Protein AF-A0A524JZG0-F1 (afdb_monomer_lite)

Radius of gyration: 18.63 Å; chains: 1; bounding box: 55×30×48 Å

Foldseek 3Di:
DDPPPPPPQDWDKDKDKDWCCVVPVPQLVVCLVAQKHKDWFAPLVVCVVPQFWFLKWFPAKKKWWQFQADAFAKFKKKKKFQQWAWTQDDPPSPDTDIGGDHIDMDIWMFGDDHPDTTIGGDPPDPDGPRTGGHRGGMMMMGGGPVRGPDNSVRTPTMMMMTIIITGGDPNSSVVRVVVVVVVVVD

Sequence (186 aa):
MKSKDAADTRKKEIEKTISLTSVMPIEFLQFLKTGVLNFGTLMSWFDRDFPGHYMRLIRDVSITVQAKFPLNKAIQATLSNNGISRVMMGAPFDLATKINRPPESVVLRAVGKTTAPLILGFENLRYTPFEGCGVDTTWRLEMPKDKNHFDYDTLSDVLFTIHYTALEDCGYRAKVLAAMGQNEEG

Secondary structure (DSSP, 8-state):
----------PEEEEEEEEHHHH-HHHHHHHHHHSEEEEEE-HHHHHHH-TTEEEEEEEEEEEEEES-PPTTPEEEEEEEEEEEEEE--STT--SPEEEE---EEEEEEEE--SSS-EEE--TT-SS-TTTT-BSEEEEEEE--TTT--S-GGG--EEEEEEEEEEEE-HHHHHHHHHHHHTTS--

pLDDT: mean 87.99, std 14.89, range [33.62, 98.25]

Structure (mmCIF, N/CA/C/O backbone):
data_AF-A0A524JZG0-F1
#
_entry.id   AF-A0A524JZG0-F1
#
loop_
_atom_site.group_PDB
_atom_site.id
_atom_site.type_symbol
_atom_site.label_atom_id
_atom_site.label_alt_id
_atom_site.label_comp_id
_atom_site.label_asym_id
_atom_site.label_entity_id
_atom_site.label_seq_id
_atom_site.pdbx_PDB_ins_code
_atom_site.Cartn_x
_atom_site.Cartn_y
_atom_site.Cartn_z
_atom_site.occupancy
_atom_site.B_iso_or_equiv
_atom_site.auth_seq_id
_atom_site.auth_comp_id
_atom_site.auth_asym_id
_atom_site.auth_atom_id
_atom_site.pdbx_PDB_model_num
ATOM 1 N N . MET A 1 1 ? 35.038 4.897 -24.888 1.00 34.97 1 MET A N 1
ATOM 2 C CA . MET A 1 1 ? 35.326 5.658 -23.655 1.00 34.97 1 MET A CA 1
ATOM 3 C C . MET A 1 1 ? 34.140 6.578 -23.382 1.00 34.97 1 MET A C 1
ATOM 5 O O . MET A 1 1 ? 33.953 7.519 -24.130 1.00 34.97 1 MET A O 1
ATOM 9 N N . LYS A 1 2 ? 33.322 6.219 -22.376 1.00 33.62 2 LYS A N 1
ATOM 10 C CA . LYS A 1 2 ? 32.210 6.969 -21.745 1.00 33.62 2 LYS A CA 1
ATOM 11 C C . LYS A 1 2 ? 31.140 7.585 -22.673 1.00 33.62 2 LYS A C 1
ATOM 13 O O . LYS A 1 2 ? 31.239 8.748 -23.044 1.00 33.62 2 LYS A O 1
ATOM 18 N N . SER A 1 3 ? 30.061 6.835 -22.928 1.00 36.28 3 SER A N 1
ATOM 19 C CA . SER A 1 3 ? 28.758 7.390 -23.327 1.00 36.28 3 SER A CA 1
ATOM 20 C C . SER A 1 3 ? 28.174 8.175 -22.149 1.00 36.28 3 SER A C 1
ATOM 22 O O . SER A 1 3 ? 27.592 7.624 -21.213 1.00 36.28 3 SER A O 1
ATOM 24 N N . LYS A 1 4 ? 28.424 9.477 -22.168 1.00 38.91 4 LYS A N 1
ATOM 25 C CA . LYS A 1 4 ? 27.906 10.462 -21.229 1.00 38.91 4 LYS A CA 1
ATOM 26 C C . LYS A 1 4 ? 26.566 10.971 -21.764 1.00 38.91 4 LYS A C 1
ATOM 28 O O . LYS A 1 4 ? 26.503 12.109 -22.180 1.00 38.91 4 LYS A O 1
ATOM 33 N N . ASP A 1 5 ? 25.549 10.112 -21.760 1.00 37.69 5 ASP A N 1
ATOM 34 C CA . ASP A 1 5 ? 24.144 10.464 -22.038 1.00 37.69 5 ASP A CA 1
ATOM 35 C C . ASP A 1 5 ? 23.205 9.566 -21.213 1.00 37.69 5 ASP A C 1
ATOM 37 O O . ASP A 1 5 ? 22.205 9.037 -21.690 1.00 37.69 5 ASP A O 1
ATOM 41 N N . ALA A 1 6 ? 23.518 9.377 -19.927 1.00 42.84 6 ALA A N 1
ATOM 42 C CA . ALA A 1 6 ? 22.462 9.092 -18.962 1.00 42.84 6 ALA A CA 1
ATOM 43 C C . ALA A 1 6 ? 21.717 10.414 -18.763 1.00 42.84 6 ALA A C 1
ATOM 45 O O . ALA A 1 6 ? 22.029 11.175 -17.848 1.00 42.84 6 ALA A O 1
ATOM 46 N N . ALA A 1 7 ? 20.844 10.736 -19.722 1.00 42.19 7 ALA A N 1
ATOM 47 C CA . ALA A 1 7 ? 19.986 11.901 -19.674 1.00 42.19 7 ALA A CA 1
ATOM 48 C C . ALA A 1 7 ? 19.345 11.955 -18.289 1.00 42.19 7 ALA A C 1
ATOM 50 O O . ALA A 1 7 ? 18.778 10.958 -17.828 1.00 42.19 7 ALA A O 1
ATOM 51 N N . ASP A 1 8 ? 19.483 13.111 -17.646 1.00 47.88 8 ASP A N 1
ATOM 52 C CA . ASP A 1 8 ? 18.786 13.519 -16.434 1.00 47.88 8 ASP A CA 1
ATOM 53 C C . ASP A 1 8 ? 17.278 13.505 -16.725 1.00 47.88 8 ASP A C 1
ATOM 55 O O . ASP A 1 8 ? 16.636 14.510 -17.027 1.00 47.88 8 ASP A O 1
ATOM 59 N N . THR A 1 9 ? 16.737 12.294 -16.813 1.00 68.06 9 THR A N 1
ATOM 60 C CA . THR A 1 9 ? 15.362 12.042 -17.198 1.00 68.06 9 THR A CA 1
ATOM 61 C C . THR A 1 9 ? 14.566 12.311 -15.948 1.00 68.06 9 THR A C 1
ATOM 63 O O . THR A 1 9 ? 14.596 11.532 -14.992 1.00 68.06 9 THR A O 1
ATOM 66 N N . ARG A 1 10 ? 13.907 13.469 -15.937 1.00 84.25 10 ARG A N 1
ATOM 67 C CA . ARG A 1 10 ? 13.110 13.920 -14.806 1.00 84.25 10 ARG A CA 1
ATOM 68 C C . ARG A 1 10 ? 12.110 12.830 -14.436 1.00 84.25 10 ARG A C 1
ATOM 70 O O . ARG A 1 10 ? 11.224 12.499 -15.225 1.00 84.25 10 ARG A O 1
ATOM 77 N N . LYS A 1 11 ? 12.259 12.283 -13.231 1.00 93.00 11 LYS A N 1
ATOM 78 C CA . LYS A 1 11 ? 11.282 11.348 -12.677 1.00 93.00 11 LYS A CA 1
ATOM 79 C C . LYS A 1 11 ? 9.931 12.047 -12.596 1.00 93.00 11 LYS A C 1
ATOM 81 O O . LYS A 1 11 ? 9.842 13.191 -12.153 1.00 93.00 11 LYS A O 1
ATOM 86 N N . LYS A 1 12 ? 8.893 11.350 -13.037 1.00 95.50 12 LYS A N 1
ATOM 87 C CA . LYS A 1 12 ? 7.509 11.765 -12.838 1.00 95.50 12 LYS A CA 1
ATOM 88 C C . LYS A 1 12 ? 7.136 11.462 -11.395 1.00 95.50 12 LYS A C 1
ATOM 90 O O . LYS A 1 12 ? 7.517 10.408 -10.895 1.00 95.50 12 LYS A O 1
ATOM 95 N N . GLU A 1 13 ? 6.407 12.364 -10.758 1.00 96.06 13 GLU A N 1
ATOM 96 C CA . GLU A 1 13 ? 5.797 12.157 -9.444 1.00 96.06 13 GLU A CA 1
ATOM 97 C C . GLU A 1 13 ? 4.307 11.905 -9.663 1.00 96.06 13 GLU A C 1
ATOM 99 O O . GLU A 1 13 ? 3.645 12.677 -10.359 1.00 96.06 13 GLU A O 1
ATOM 104 N N . ILE A 1 14 ? 3.803 10.787 -9.146 1.00 97.19 14 ILE A N 1
ATOM 105 C CA . ILE A 1 14 ? 2.435 10.322 -9.372 1.00 97.19 14 ILE A CA 1
ATOM 106 C C . ILE A 1 14 ? 1.812 9.929 -8.035 1.00 97.19 14 ILE A C 1
ATOM 108 O O . ILE A 1 14 ? 2.471 9.349 -7.172 1.00 97.19 14 ILE A O 1
ATOM 112 N N . GLU A 1 15 ? 0.521 10.205 -7.902 1.00 97.12 15 GLU A N 1
ATOM 113 C CA . GLU A 1 15 ? -0.331 9.730 -6.820 1.00 97.12 15 GLU A CA 1
ATOM 114 C C . GLU A 1 15 ? -1.315 8.691 -7.373 1.00 97.12 15 GLU A C 1
ATOM 116 O O . GLU A 1 15 ? -1.907 8.891 -8.437 1.00 97.12 15 GLU A O 1
ATOM 121 N N . LYS A 1 16 ? -1.492 7.574 -6.663 1.00 97.62 16 LYS A N 1
ATOM 122 C CA . LYS A 1 16 ? -2.558 6.602 -6.937 1.00 97.62 16 LYS A CA 1
ATOM 123 C C . LYS A 1 16 ? -3.283 6.250 -5.648 1.00 97.62 16 LYS A C 1
ATOM 125 O O . LYS A 1 16 ? -2.655 5.774 -4.706 1.00 97.62 16 LYS A O 1
ATOM 130 N N . THR A 1 17 ? -4.603 6.394 -5.650 1.00 97.81 17 THR A N 1
ATOM 131 C CA . THR A 1 17 ? -5.482 5.952 -4.561 1.00 97.81 17 THR A CA 1
ATOM 132 C C . THR A 1 17 ? -6.209 4.670 -4.943 1.00 97.81 17 THR A C 1
ATOM 134 O O . THR A 1 17 ? -6.739 4.541 -6.046 1.00 97.81 17 THR A O 1
ATOM 137 N N . ILE A 1 18 ? -6.231 3.711 -4.022 1.00 97.81 18 ILE A N 1
ATOM 138 C CA . ILE A 1 18 ? -6.815 2.383 -4.196 1.00 97.81 18 ILE A CA 1
ATOM 139 C C . ILE A 1 18 ? -7.883 2.183 -3.119 1.00 97.81 18 ILE A C 1
ATOM 141 O O . ILE A 1 18 ? -7.575 2.230 -1.931 1.00 97.81 18 ILE A O 1
ATOM 145 N N . SER A 1 19 ? -9.128 1.935 -3.531 1.00 97.69 19 SER A N 1
ATOM 146 C CA . SER A 1 19 ? -10.209 1.503 -2.632 1.00 97.69 19 SER A CA 1
ATOM 147 C C . SER A 1 19 ? -10.035 0.027 -2.297 1.00 97.69 19 SER A C 1
ATOM 149 O O . SER A 1 19 ? -10.209 -0.830 -3.168 1.00 97.69 19 SER A O 1
ATOM 151 N N . LEU A 1 20 ? -9.679 -0.285 -1.049 1.00 97.44 20 LEU A N 1
ATOM 152 C CA . LEU A 1 20 ? -9.428 -1.665 -0.637 1.00 97.44 20 LEU A CA 1
ATOM 153 C C . LEU A 1 20 ? -10.717 -2.486 -0.577 1.00 97.44 20 LEU A C 1
ATOM 155 O O . LEU A 1 20 ? -10.665 -3.677 -0.868 1.00 97.44 20 LEU A O 1
ATOM 159 N N . THR A 1 21 ? -11.877 -1.872 -0.322 1.00 96.81 21 THR A N 1
ATOM 160 C CA . THR A 1 21 ? -13.162 -2.578 -0.452 1.00 96.81 21 THR A CA 1
ATOM 161 C C . THR A 1 21 ? -13.416 -3.023 -1.894 1.00 96.81 21 THR A C 1
ATOM 163 O O . THR A 1 21 ? -13.970 -4.097 -2.119 1.00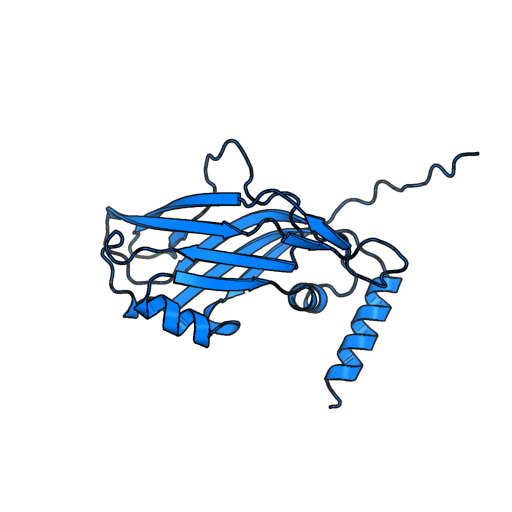 96.81 21 THR A O 1
ATOM 166 N N . SER A 1 22 ? -12.985 -2.226 -2.879 1.00 96.44 22 SER A N 1
ATOM 167 C CA . SER A 1 22 ? -13.208 -2.523 -4.300 1.00 96.44 22 SER A CA 1
ATOM 168 C C . SER A 1 22 ? -12.286 -3.622 -4.826 1.00 96.44 22 SER A C 1
ATOM 170 O O . SER A 1 22 ? -12.727 -4.480 -5.586 1.00 96.44 22 SER A O 1
ATOM 172 N N . VAL A 1 23 ? -11.002 -3.595 -4.450 1.00 96.62 23 VAL A N 1
ATOM 173 C CA . VAL A 1 23 ? -10.003 -4.541 -4.985 1.00 96.62 23 VAL A CA 1
ATOM 174 C C . VAL A 1 23 ? -9.768 -5.769 -4.103 1.00 96.62 23 VAL A C 1
ATOM 176 O O . VAL A 1 23 ? -9.257 -6.765 -4.604 1.00 96.62 23 VAL A O 1
ATOM 179 N N . MET A 1 24 ? -10.117 -5.704 -2.814 1.00 96.38 24 MET A N 1
ATOM 180 C CA . MET A 1 24 ? -9.868 -6.751 -1.809 1.00 96.38 24 MET A CA 1
ATOM 181 C C . MET A 1 24 ? -11.112 -6.992 -0.922 1.00 96.38 24 MET A C 1
ATOM 183 O O . MET A 1 24 ? -11.039 -6.878 0.306 1.00 96.38 24 MET A O 1
ATOM 187 N N . PRO A 1 25 ? -12.293 -7.293 -1.504 1.00 96.75 25 PRO A N 1
ATOM 188 C CA . PRO A 1 25 ? -13.547 -7.353 -0.749 1.00 96.75 25 PRO A CA 1
ATOM 189 C C . PRO A 1 25 ? -13.566 -8.463 0.312 1.00 96.75 25 PRO A C 1
ATOM 191 O O . PRO A 1 25 ? -14.158 -8.294 1.378 1.00 96.75 25 PRO A O 1
ATOM 194 N N . ILE A 1 26 ? -12.917 -9.602 0.054 1.00 96.50 26 ILE A N 1
ATOM 195 C CA . ILE A 1 26 ? -12.911 -10.746 0.978 1.00 96.50 26 ILE A CA 1
ATOM 196 C C . ILE A 1 26 ? -12.049 -10.428 2.204 1.00 96.50 26 ILE A C 1
ATOM 198 O O . ILE A 1 26 ? -12.476 -10.629 3.344 1.00 96.50 26 ILE A O 1
ATOM 202 N N . GLU A 1 27 ? -10.853 -9.897 1.977 1.00 97.25 27 GLU A N 1
ATOM 203 C CA . GLU A 1 27 ? -9.915 -9.468 3.009 1.00 97.25 27 GLU A CA 1
ATOM 204 C C . GLU A 1 27 ? -10.516 -8.326 3.834 1.00 97.25 27 GLU A C 1
ATOM 206 O O . GLU A 1 27 ? -10.390 -8.309 5.059 1.00 97.25 27 GLU A O 1
ATOM 211 N N . PHE A 1 28 ? -11.249 -7.416 3.189 1.00 97.00 28 PHE A N 1
ATOM 212 C CA . PHE A 1 28 ? -11.967 -6.343 3.866 1.00 97.00 28 PHE A CA 1
ATOM 213 C C . PHE A 1 28 ? -13.065 -6.870 4.803 1.00 97.00 28 PHE A C 1
ATOM 215 O O . PHE A 1 28 ? -13.157 -6.442 5.953 1.00 97.00 28 PHE A O 1
ATOM 222 N N . LEU A 1 29 ? -13.854 -7.864 4.385 1.00 95.94 29 LEU A N 1
ATOM 223 C CA . LEU A 1 29 ? -14.846 -8.496 5.267 1.00 95.94 29 LEU A CA 1
ATOM 224 C C . LEU A 1 29 ? -14.204 -9.175 6.485 1.00 95.94 29 LEU A C 1
ATOM 226 O O . LEU A 1 29 ? -14.779 -9.179 7.578 1.00 95.94 29 LEU A O 1
ATOM 230 N N . GLN A 1 30 ? -13.016 -9.759 6.319 1.00 95.88 30 GLN A N 1
ATOM 231 C CA . GLN A 1 30 ? -12.250 -10.296 7.444 1.00 95.88 30 GLN A CA 1
ATOM 232 C C . GLN A 1 30 ? -11.765 -9.172 8.358 1.00 95.88 30 GLN A C 1
ATOM 234 O O . GLN A 1 30 ? -11.894 -9.287 9.577 1.00 95.88 30 GLN A O 1
ATOM 239 N N . PHE A 1 31 ? -11.293 -8.068 7.783 1.00 97.12 31 PHE A N 1
ATOM 240 C CA . PHE A 1 31 ? -10.849 -6.889 8.513 1.00 97.12 31 PHE A CA 1
ATOM 241 C C . PHE A 1 31 ? -11.938 -6.297 9.418 1.00 97.12 31 PHE A C 1
ATOM 243 O O . PHE A 1 31 ? -11.643 -5.978 10.569 1.00 97.12 31 PHE A O 1
ATOM 250 N N . LEU A 1 32 ? -13.205 -6.253 8.988 1.00 95.56 32 LEU A N 1
ATOM 251 C CA . LEU A 1 32 ? -14.318 -5.819 9.854 1.00 95.56 32 LEU A CA 1
ATOM 252 C C . LEU A 1 32 ? -14.441 -6.679 11.129 1.00 95.56 32 LEU A C 1
ATOM 254 O O . LEU A 1 32 ? -14.751 -6.193 12.224 1.00 95.56 32 LEU A O 1
ATOM 258 N N . LYS A 1 33 ? -14.145 -7.979 11.018 1.00 94.50 33 LYS A N 1
ATOM 259 C CA . LYS A 1 33 ? -14.225 -8.934 12.132 1.00 94.50 33 LYS A CA 1
ATOM 260 C C . LYS A 1 33 ? -12.991 -8.878 13.025 1.00 94.50 33 LYS A C 1
ATOM 262 O O . LYS A 1 33 ? -13.143 -8.856 14.246 1.00 94.50 33 LYS A O 1
ATOM 267 N N . THR A 1 34 ? -11.801 -8.848 12.429 1.00 95.88 34 THR A N 1
ATOM 268 C CA . THR A 1 34 ? -10.517 -9.065 13.115 1.00 95.88 34 THR A CA 1
ATOM 269 C C . THR A 1 34 ? -9.769 -7.777 13.449 1.00 95.88 34 THR A C 1
ATOM 271 O O . THR A 1 34 ? -8.947 -7.774 14.361 1.00 95.88 34 THR A O 1
ATOM 274 N N . GLY A 1 35 ? -10.024 -6.690 12.718 1.00 96.25 35 GLY A N 1
ATOM 275 C CA . GLY A 1 35 ? -9.193 -5.490 12.736 1.00 96.25 35 GLY A CA 1
ATOM 276 C C . GLY A 1 35 ? -7.848 -5.659 12.020 1.00 96.25 35 GLY A C 1
ATOM 277 O O . GLY A 1 35 ? -6.988 -4.797 12.164 1.00 96.25 35 GLY A O 1
ATOM 278 N N . VAL A 1 36 ? -7.632 -6.738 11.257 1.00 97.38 36 VAL A N 1
ATOM 279 C CA . VAL A 1 36 ? -6.401 -6.967 10.477 1.00 97.38 36 VAL A CA 1
ATOM 280 C C . VAL A 1 36 ? -6.727 -7.147 8.997 1.00 97.38 36 VAL A C 1
ATOM 282 O O . VAL A 1 36 ? -7.517 -8.019 8.641 1.00 97.38 36 VAL A O 1
ATOM 285 N N . LEU A 1 37 ? -6.098 -6.335 8.147 1.00 97.81 37 LEU A N 1
ATOM 286 C CA . LEU A 1 37 ? -6.220 -6.369 6.694 1.00 97.81 37 LEU A CA 1
ATOM 287 C C . LEU A 1 37 ? -4.851 -6.651 6.074 1.00 97.81 37 LEU A C 1
ATOM 289 O O . LEU A 1 37 ? -3.942 -5.823 6.148 1.00 97.81 37 LEU A O 1
ATOM 293 N N . ASN A 1 38 ? -4.709 -7.812 5.442 1.00 98.00 38 ASN A N 1
ATOM 294 C CA . ASN A 1 38 ? -3.542 -8.136 4.625 1.00 98.00 38 ASN A CA 1
ATOM 295 C C . ASN A 1 38 ? -3.910 -7.915 3.161 1.00 98.00 38 ASN A C 1
ATOM 297 O O . ASN A 1 38 ? -4.953 -8.391 2.726 1.00 98.00 38 ASN A O 1
ATOM 301 N N . PHE A 1 39 ? -3.073 -7.209 2.408 1.00 97.75 39 PHE A N 1
ATOM 302 C CA . PHE A 1 39 ? -3.340 -6.933 0.998 1.00 97.75 39 PHE A CA 1
ATOM 303 C C . PHE A 1 39 ? -2.045 -6.773 0.204 1.00 97.75 39 PHE A C 1
ATOM 305 O O . PHE A 1 39 ? -0.978 -6.514 0.759 1.00 97.75 39 PHE A O 1
ATOM 312 N N . GLY A 1 40 ? -2.127 -6.948 -1.111 1.00 97.12 40 GLY A N 1
ATOM 313 C CA . GLY A 1 40 ? -1.018 -6.716 -2.031 1.00 97.12 40 GLY A CA 1
ATOM 314 C C . GLY A 1 40 ? -1.334 -5.583 -2.991 1.00 97.12 40 GLY A C 1
ATOM 315 O O . GLY A 1 40 ? -2.480 -5.414 -3.395 1.00 97.12 40 GLY A O 1
ATOM 316 N N . THR A 1 41 ? -0.316 -4.827 -3.378 1.00 97.88 41 THR A N 1
ATOM 317 C CA . THR A 1 41 ? -0.375 -3.940 -4.539 1.00 97.88 41 THR A CA 1
ATOM 318 C C . THR A 1 41 ? 0.318 -4.624 -5.708 1.00 97.88 41 THR A C 1
ATOM 320 O O . THR A 1 41 ? 1.382 -5.215 -5.537 1.00 97.88 41 THR A O 1
ATOM 323 N N . LEU A 1 42 ? -0.301 -4.584 -6.890 1.00 96.75 42 LEU A N 1
ATOM 324 C CA . LEU A 1 42 ? 0.178 -5.296 -8.077 1.00 96.75 42 LEU A CA 1
ATOM 325 C C . LEU A 1 42 ? 0.711 -4.321 -9.118 1.00 96.75 42 LEU A C 1
ATOM 327 O O . LEU A 1 42 ? 0.103 -3.278 -9.356 1.00 96.75 42 LEU A O 1
ATOM 331 N N . MET A 1 43 ? 1.797 -4.690 -9.801 1.00 94.94 43 MET A N 1
ATOM 332 C CA . MET A 1 43 ? 2.371 -3.880 -10.884 1.00 94.94 43 MET A CA 1
ATOM 333 C C . MET A 1 43 ? 1.343 -3.513 -11.967 1.00 94.94 43 MET A C 1
ATOM 335 O O . MET A 1 43 ? 1.277 -2.358 -12.393 1.00 94.94 43 MET A O 1
ATOM 339 N N . SER A 1 44 ? 0.474 -4.465 -12.317 1.00 95.00 44 SER A N 1
ATOM 340 C CA . SER A 1 44 ? -0.561 -4.311 -13.344 1.00 95.00 44 SER A CA 1
ATOM 341 C C . SER A 1 44 ? -1.567 -3.195 -13.046 1.00 95.00 44 SER A C 1
ATOM 343 O O . SER A 1 44 ? -2.122 -2.602 -13.970 1.00 95.00 44 SER A O 1
ATOM 345 N N . TRP A 1 45 ? -1.790 -2.860 -11.771 1.00 96.19 45 TRP A N 1
ATOM 346 C CA . TRP A 1 45 ? -2.679 -1.761 -11.384 1.00 96.19 45 TRP A CA 1
ATOM 347 C C . TRP A 1 45 ? -2.117 -0.392 -11.758 1.00 96.19 45 TRP A C 1
ATOM 349 O O . TRP A 1 45 ? -2.887 0.530 -12.004 1.00 96.19 45 TRP A O 1
ATOM 359 N N . PHE A 1 46 ? -0.791 -0.257 -11.787 1.00 97.19 46 PHE A N 1
ATOM 360 C CA . PHE A 1 46 ? -0.097 0.970 -12.181 1.00 97.19 46 PHE A CA 1
ATOM 361 C C . PHE A 1 46 ? 0.164 0.997 -13.686 1.00 97.19 46 PHE A C 1
ATOM 363 O O . PHE A 1 46 ? 0.115 2.058 -14.302 1.00 97.19 46 PHE A O 1
ATOM 370 N N . ASP A 1 47 ? 0.403 -0.171 -14.288 1.00 95.81 47 ASP A N 1
ATOM 371 C CA . ASP A 1 47 ? 0.487 -0.314 -15.742 1.00 95.81 47 ASP A CA 1
ATOM 372 C C . ASP A 1 47 ? -0.817 0.113 -16.420 1.00 95.81 47 ASP A C 1
ATOM 374 O O . ASP A 1 47 ? -0.771 0.766 -17.457 1.00 95.81 47 ASP A O 1
ATOM 378 N N . ARG A 1 48 ? -1.976 -0.207 -15.827 1.00 94.69 48 ARG A N 1
ATOM 379 C CA . ARG A 1 48 ? -3.287 0.187 -16.365 1.00 94.69 48 ARG A CA 1
ATOM 380 C C . ARG A 1 48 ? -3.465 1.704 -16.443 1.00 94.69 48 ARG A C 1
ATOM 382 O O . ARG A 1 48 ? -4.050 2.190 -17.405 1.00 94.69 48 ARG A O 1
ATOM 389 N N . ASP A 1 49 ? -2.950 2.440 -15.461 1.00 95.38 49 ASP A N 1
ATOM 390 C CA . ASP A 1 49 ? -3.010 3.904 -15.466 1.00 95.38 49 ASP A CA 1
ATOM 391 C C . ASP A 1 49 ? -1.978 4.485 -16.446 1.00 95.38 49 ASP A C 1
ATOM 393 O O . ASP A 1 49 ? -2.270 5.397 -17.220 1.00 95.38 49 ASP A O 1
ATOM 397 N N . PHE A 1 50 ? -0.754 3.942 -16.415 1.00 95.94 50 PHE A N 1
ATOM 398 C CA . PHE A 1 50 ? 0.385 4.442 -17.178 1.00 95.94 50 PHE A CA 1
ATOM 399 C C . PHE A 1 50 ? 1.251 3.292 -17.724 1.00 95.94 50 PHE A C 1
ATOM 401 O O . PHE A 1 50 ? 2.266 2.930 -17.113 1.00 95.94 50 PHE A O 1
ATOM 408 N N . PRO A 1 51 ? 0.923 2.753 -18.913 1.00 94.38 51 PRO A N 1
ATOM 409 C CA . PRO A 1 51 ? 1.543 1.530 -19.433 1.00 94.38 51 PRO A CA 1
ATOM 410 C C . PRO A 1 51 ? 3.023 1.673 -19.810 1.00 94.38 51 PRO A C 1
ATOM 412 O O . PRO A 1 51 ? 3.710 0.678 -19.976 1.00 94.38 51 PRO A O 1
ATOM 415 N N . GLY A 1 52 ? 3.545 2.897 -19.937 1.00 93.94 52 GLY A N 1
ATOM 416 C CA . GLY A 1 52 ? 4.966 3.153 -20.215 1.00 93.94 52 GLY A CA 1
ATOM 417 C C . GLY A 1 52 ? 5.821 3.442 -18.987 1.00 93.94 52 GLY A C 1
ATOM 418 O O . GLY A 1 52 ? 7.013 3.707 -19.132 1.00 93.94 52 GLY A O 1
ATOM 419 N N . HIS A 1 53 ? 5.234 3.465 -17.788 1.00 96.25 53 HIS A N 1
ATOM 420 C CA . HIS A 1 53 ? 5.968 3.849 -16.585 1.00 96.25 53 HIS A CA 1
ATOM 421 C C . HIS A 1 53 ? 6.731 2.670 -15.995 1.00 96.25 53 HIS A C 1
ATOM 423 O O . HIS A 1 53 ? 6.161 1.622 -15.721 1.00 96.25 53 HIS A O 1
ATOM 429 N N . TYR A 1 54 ? 8.012 2.861 -15.724 1.00 96.25 54 TYR A N 1
ATOM 430 C CA . TYR A 1 54 ? 8.874 1.863 -15.100 1.00 96.25 54 TYR A CA 1
ATOM 431 C C . TYR A 1 54 ? 9.674 2.499 -13.959 1.00 96.25 54 TYR A C 1
ATOM 433 O O . TYR A 1 54 ? 9.546 3.691 -13.679 1.00 96.25 54 TYR A O 1
ATOM 441 N N . MET A 1 55 ? 10.476 1.697 -13.255 1.00 96.50 55 MET A N 1
ATOM 442 C CA . MET A 1 55 ? 11.226 2.125 -12.070 1.00 96.50 55 MET A CA 1
ATOM 443 C C . MET A 1 55 ? 10.319 2.817 -11.034 1.00 96.50 55 MET A C 1
ATOM 445 O O . MET A 1 55 ? 10.659 3.864 -10.486 1.00 96.50 55 MET A O 1
ATOM 449 N N . ARG A 1 56 ? 9.132 2.236 -10.802 1.00 97.69 56 ARG A N 1
ATOM 450 C CA . ARG A 1 56 ? 8.129 2.782 -9.882 1.00 97.69 56 ARG A CA 1
ATOM 451 C C . ARG A 1 56 ? 8.569 2.579 -8.434 1.00 97.69 56 ARG A C 1
ATOM 453 O O . ARG A 1 56 ? 8.527 1.451 -7.939 1.00 97.69 56 ARG A O 1
ATOM 460 N N . LEU A 1 57 ? 8.988 3.658 -7.778 1.00 97.19 57 LEU A N 1
ATOM 461 C CA . LEU A 1 57 ? 9.492 3.652 -6.402 1.00 97.19 57 LEU A CA 1
ATOM 462 C C . LEU A 1 57 ? 8.640 4.544 -5.506 1.00 97.19 57 LEU A C 1
ATOM 464 O O . LEU A 1 57 ? 8.440 5.720 -5.818 1.00 97.19 57 LEU A O 1
ATOM 468 N N . ILE A 1 58 ? 8.186 3.990 -4.386 1.00 96.81 58 ILE A N 1
ATOM 469 C CA . ILE A 1 58 ? 7.391 4.681 -3.371 1.00 96.81 58 ILE A CA 1
ATOM 470 C C . ILE A 1 58 ? 8.195 5.847 -2.789 1.00 96.81 58 ILE A C 1
ATOM 472 O O . ILE A 1 58 ? 9.386 5.720 -2.496 1.00 96.81 58 ILE A O 1
ATOM 476 N N . ARG A 1 59 ? 7.526 6.988 -2.636 1.00 94.50 59 ARG A N 1
ATOM 477 C CA . ARG A 1 59 ? 8.003 8.173 -1.919 1.00 94.50 59 ARG A CA 1
ATOM 478 C C . ARG A 1 59 ? 7.399 8.228 -0.527 1.00 94.50 59 ARG A C 1
ATOM 480 O O . ARG A 1 59 ? 8.133 8.378 0.442 1.00 94.50 59 ARG A O 1
ATOM 487 N N . ASP A 1 60 ? 6.092 8.034 -0.458 1.00 92.56 60 ASP A N 1
ATOM 488 C CA . ASP A 1 60 ? 5.326 7.911 0.771 1.00 92.56 60 ASP A CA 1
ATOM 489 C C . ASP A 1 60 ? 3.976 7.236 0.474 1.00 92.56 60 ASP A C 1
ATOM 491 O O . ASP A 1 60 ? 3.619 6.968 -0.680 1.00 92.56 60 ASP A O 1
ATOM 495 N N . VAL A 1 61 ? 3.251 6.906 1.538 1.00 93.62 61 VAL A N 1
ATOM 496 C CA . VAL A 1 61 ? 1.907 6.337 1.467 1.00 93.62 61 VAL A CA 1
ATOM 497 C C . VAL A 1 61 ? 1.014 6.979 2.523 1.00 93.62 61 VAL A C 1
ATOM 499 O O . VAL A 1 61 ? 1.484 7.503 3.530 1.00 93.62 61 VAL A O 1
ATOM 502 N N . SER A 1 62 ? -0.294 6.905 2.337 1.00 92.62 62 SER A N 1
ATOM 503 C CA . SER A 1 62 ? -1.259 7.286 3.362 1.00 92.62 62 SER A CA 1
ATOM 504 C C . SER A 1 62 ? -2.470 6.367 3.336 1.00 92.62 62 SER A C 1
ATOM 506 O O . SER A 1 62 ? -2.794 5.741 2.324 1.00 92.62 62 SER A O 1
ATOM 508 N N . ILE A 1 63 ? -3.130 6.256 4.484 1.00 93.94 63 ILE A N 1
ATOM 509 C CA . ILE A 1 63 ? -4.371 5.507 4.637 1.00 93.94 63 ILE A CA 1
ATOM 510 C C . ILE A 1 63 ? -5.474 6.504 4.960 1.00 93.94 63 ILE A C 1
ATOM 512 O O . ILE A 1 63 ? -5.323 7.332 5.850 1.00 93.94 63 ILE A O 1
ATOM 516 N N . THR A 1 64 ? -6.606 6.411 4.279 1.00 93.56 64 THR A N 1
ATOM 517 C CA . THR A 1 64 ? -7.813 7.150 4.646 1.00 93.56 64 THR A CA 1
ATOM 518 C C . THR A 1 64 ? -8.912 6.165 4.994 1.00 93.56 64 THR A C 1
ATOM 520 O O . THR A 1 64 ? -9.289 5.337 4.170 1.00 93.56 64 THR A O 1
ATOM 523 N N . VAL A 1 65 ? -9.438 6.252 6.213 1.00 92.62 65 VAL A N 1
ATOM 524 C CA . VAL A 1 65 ? -10.518 5.378 6.681 1.00 92.62 65 VAL A CA 1
ATOM 525 C C . VAL A 1 65 ? -11.838 6.133 6.633 1.00 92.62 65 VAL A C 1
ATOM 527 O O . VAL A 1 65 ? -11.962 7.238 7.172 1.00 92.62 65 VAL A O 1
ATOM 530 N N . GLN A 1 66 ? -12.833 5.524 5.995 1.00 93.00 66 GLN A N 1
ATOM 531 C CA . GLN A 1 66 ? -14.192 6.041 5.914 1.00 93.00 66 GLN A CA 1
ATOM 532 C C . GLN A 1 66 ? -15.088 5.231 6.849 1.00 93.00 66 GLN A C 1
ATOM 534 O O . GLN A 1 66 ? -15.393 4.072 6.582 1.00 93.00 66 GLN A O 1
ATOM 539 N N . ALA A 1 67 ? -15.471 5.837 7.971 1.00 90.56 67 ALA A N 1
ATOM 540 C CA . ALA A 1 67 ? -16.358 5.237 8.962 1.00 90.56 67 ALA A CA 1
ATOM 541 C C . ALA A 1 67 ? -17.048 6.318 9.802 1.00 90.56 67 ALA A C 1
ATOM 543 O O . ALA A 1 67 ? -16.691 7.500 9.739 1.00 90.56 67 ALA A O 1
ATOM 544 N N . LYS A 1 68 ? -18.006 5.917 10.645 1.00 89.19 68 LYS A N 1
ATOM 545 C CA . LYS A 1 68 ? -18.575 6.806 11.665 1.00 89.19 68 LYS A CA 1
ATOM 546 C C . LYS A 1 68 ? -17.680 6.794 12.903 1.00 89.19 68 LYS A C 1
ATOM 548 O O . LYS A 1 68 ? -17.757 5.891 13.733 1.00 89.19 68 LYS A O 1
ATOM 553 N N . PHE A 1 69 ? -16.840 7.817 13.039 1.00 86.88 69 PHE A N 1
ATOM 554 C CA . PHE A 1 69 ? -15.949 7.951 14.189 1.00 86.88 69 PHE A CA 1
ATOM 555 C C . PHE A 1 69 ? -16.566 8.773 15.326 1.00 86.88 69 PHE A C 1
ATOM 557 O O . PHE A 1 69 ? -17.216 9.791 15.074 1.00 86.88 69 PHE A O 1
ATOM 564 N N . PRO A 1 70 ? -16.317 8.397 16.592 1.00 82.44 70 PRO A N 1
ATOM 565 C CA . PRO A 1 70 ? -16.659 9.245 17.718 1.00 82.44 70 PRO A CA 1
ATOM 566 C C . PRO A 1 70 ? -15.769 10.489 17.767 1.00 82.44 70 PRO A C 1
ATOM 568 O O . PRO A 1 70 ? -14.556 10.433 17.547 1.00 82.44 70 PRO A O 1
ATOM 571 N N . LEU A 1 71 ? -16.385 11.614 18.124 1.00 82.50 71 LEU A N 1
ATOM 572 C CA . LEU A 1 71 ? -15.705 12.885 18.363 1.00 82.50 71 LEU A CA 1
ATOM 573 C C . LEU A 1 71 ? -14.606 12.745 19.419 1.00 82.50 71 LEU A C 1
ATOM 575 O O . LEU A 1 71 ? -14.813 12.130 20.466 1.00 82.50 71 LEU A O 1
ATOM 579 N N . ASN A 1 72 ? -13.458 13.380 19.169 1.00 79.38 72 ASN A N 1
ATOM 580 C CA . ASN A 1 72 ? -12.344 13.497 20.119 1.00 79.38 72 ASN A CA 1
ATOM 581 C C . ASN A 1 72 ? -11.773 12.154 20.613 1.00 79.38 72 ASN A C 1
ATOM 583 O O . ASN A 1 72 ? -11.070 12.106 21.625 1.00 79.38 72 ASN A O 1
ATOM 587 N N . LYS A 1 73 ? -12.049 11.051 19.912 1.00 83.50 73 LYS A N 1
ATOM 588 C CA . LYS A 1 73 ? -11.419 9.755 20.162 1.00 83.50 73 LYS A CA 1
ATOM 589 C C . LYS A 1 73 ? -10.338 9.514 19.120 1.00 83.50 73 LYS A C 1
ATOM 591 O O . LYS A 1 73 ? -10.540 9.737 17.927 1.00 83.50 73 LYS A O 1
ATOM 596 N N . ALA A 1 74 ? -9.172 9.090 19.593 1.00 83.75 74 ALA A N 1
ATOM 597 C CA . ALA A 1 74 ? -8.079 8.720 18.715 1.00 83.75 74 ALA A CA 1
ATOM 598 C C . ALA A 1 74 ? -8.326 7.328 18.134 1.00 83.75 74 ALA A C 1
ATOM 600 O O . ALA A 1 74 ? -8.678 6.404 18.866 1.00 83.75 74 ALA A O 1
ATOM 601 N N . ILE A 1 75 ? -8.086 7.201 16.837 1.00 89.19 75 ILE A N 1
ATOM 602 C CA . ILE A 1 75 ? -8.001 5.935 16.127 1.00 89.19 75 ILE A CA 1
ATOM 603 C C . ILE A 1 75 ? -6.529 5.608 15.946 1.00 89.19 75 ILE A C 1
ATOM 605 O O . ILE A 1 75 ? -5.722 6.475 15.600 1.00 89.19 75 ILE A O 1
ATOM 609 N N . GLN A 1 76 ? -6.193 4.362 16.239 1.00 91.19 76 GLN A N 1
ATOM 610 C CA . GLN A 1 76 ? -4.848 3.821 16.211 1.00 91.19 76 GLN A CA 1
ATOM 611 C C . GLN A 1 76 ? -4.781 2.744 15.141 1.00 91.19 76 GLN A C 1
ATOM 613 O O . GLN A 1 76 ? -5.634 1.852 15.088 1.00 91.19 76 GLN A O 1
ATOM 618 N N . ALA A 1 77 ? -3.756 2.829 14.308 1.00 94.00 77 ALA A N 1
ATOM 619 C CA . ALA A 1 77 ? -3.469 1.812 13.322 1.00 94.00 77 ALA A CA 1
ATOM 620 C C . ALA A 1 77 ? -1.965 1.560 13.227 1.00 94.00 77 ALA A C 1
ATOM 622 O O . ALA A 1 77 ? -1.160 2.421 13.575 1.00 94.00 77 ALA A O 1
ATOM 623 N N . THR A 1 78 ? -1.594 0.401 12.708 1.00 95.62 78 THR A N 1
ATOM 624 C CA . THR A 1 78 ? -0.220 0.076 12.334 1.00 95.62 78 THR A CA 1
ATOM 625 C C . THR A 1 78 ? -0.223 -0.339 10.874 1.00 95.62 78 THR A C 1
ATOM 627 O O . THR A 1 78 ? -0.989 -1.223 10.493 1.00 95.62 78 THR A O 1
ATOM 630 N N . LEU A 1 79 ? 0.621 0.285 10.057 1.00 97.12 79 LEU A N 1
ATOM 631 C CA . LEU A 1 79 ? 0.863 -0.144 8.682 1.00 97.12 79 LEU A CA 1
ATOM 632 C C . LEU A 1 79 ? 2.249 -0.772 8.604 1.00 97.12 79 LEU A C 1
ATOM 634 O O . LEU A 1 79 ? 3.214 -0.223 9.131 1.00 97.12 79 LEU A O 1
ATOM 638 N N . SER A 1 80 ? 2.357 -1.917 7.943 1.00 97.06 80 SER A N 1
ATOM 639 C CA . SER A 1 80 ? 3.627 -2.620 7.786 1.00 97.06 80 SER A CA 1
ATOM 640 C C . SER A 1 80 ? 3.764 -3.269 6.416 1.00 97.06 80 SER A C 1
ATOM 642 O O . SER A 1 80 ? 2.773 -3.589 5.756 1.00 97.06 80 SER A O 1
ATOM 644 N N . ASN A 1 81 ? 5.012 -3.475 6.007 1.00 96.00 81 ASN A N 1
ATOM 645 C CA . ASN A 1 81 ? 5.403 -4.239 4.829 1.00 96.00 81 ASN A CA 1
ATOM 646 C C . ASN A 1 81 ? 6.549 -5.196 5.221 1.00 96.00 81 ASN A C 1
ATOM 648 O O . ASN A 1 81 ? 7.298 -4.957 6.167 1.00 96.00 81 ASN A O 1
ATOM 652 N N . ASN A 1 82 ? 6.698 -6.299 4.488 1.00 93.88 82 ASN A N 1
ATOM 653 C CA . ASN A 1 82 ? 7.704 -7.331 4.776 1.00 93.88 82 ASN A CA 1
ATOM 654 C C . ASN A 1 82 ? 9.097 -7.045 4.175 1.00 93.88 82 ASN A C 1
ATOM 656 O O . ASN A 1 82 ? 9.954 -7.926 4.189 1.00 93.88 82 ASN A O 1
ATOM 660 N N . GLY A 1 83 ? 9.310 -5.861 3.602 1.00 92.25 83 GLY A N 1
ATOM 661 C CA . GLY A 1 83 ? 10.555 -5.444 2.963 1.00 92.25 83 GLY A CA 1
ATOM 662 C C . GLY A 1 83 ? 10.771 -5.974 1.541 1.00 92.25 83 GLY A C 1
ATOM 663 O O . GLY A 1 83 ? 11.696 -5.535 0.855 1.00 92.25 83 GLY A O 1
ATOM 664 N N . ILE A 1 84 ? 9.919 -6.881 1.052 1.00 97.12 84 ILE A N 1
ATOM 665 C CA . ILE A 1 84 ? 10.027 -7.446 -0.295 1.00 97.12 84 ILE A CA 1
ATOM 666 C C . ILE A 1 84 ? 9.116 -6.678 -1.246 1.00 97.12 84 ILE A C 1
ATOM 668 O O . ILE A 1 84 ? 7.900 -6.664 -1.082 1.00 97.12 84 ILE A O 1
ATOM 672 N N . SER A 1 85 ? 9.709 -6.114 -2.294 1.00 97.69 85 SER A N 1
ATOM 673 C CA . SER A 1 85 ? 8.969 -5.459 -3.374 1.00 97.69 85 SER A CA 1
ATOM 674 C C . SER A 1 85 ? 9.555 -5.793 -4.744 1.00 97.69 85 SER A C 1
ATOM 676 O O . SER A 1 85 ? 10.666 -6.323 -4.846 1.00 97.69 85 SER A O 1
ATOM 678 N N . ARG A 1 86 ? 8.809 -5.516 -5.815 1.00 97.75 86 ARG A N 1
ATOM 679 C CA . ARG A 1 86 ? 9.262 -5.695 -7.198 1.00 97.75 86 ARG A CA 1
ATOM 680 C C . ARG A 1 86 ? 9.204 -4.389 -7.971 1.00 97.75 86 ARG A C 1
ATOM 682 O O . ARG A 1 86 ? 8.287 -3.587 -7.809 1.00 97.75 86 ARG A O 1
ATOM 689 N N . VAL A 1 87 ? 10.191 -4.204 -8.840 1.00 97.12 87 VAL A N 1
ATOM 690 C CA . VAL A 1 87 ? 10.322 -3.021 -9.691 1.00 97.12 87 VAL A CA 1
ATOM 691 C C . VAL A 1 87 ? 10.686 -3.455 -11.097 1.00 97.12 87 VAL A C 1
ATOM 693 O O . VAL A 1 87 ? 11.645 -4.200 -11.296 1.00 97.12 87 VAL A O 1
ATOM 696 N N . MET A 1 88 ? 9.939 -2.969 -12.086 1.00 96.56 88 MET A N 1
ATOM 697 C CA . MET A 1 88 ? 10.362 -3.095 -13.473 1.00 96.56 88 MET A CA 1
ATOM 698 C C . MET A 1 88 ? 11.541 -2.154 -13.715 1.00 96.56 88 MET A C 1
ATOM 700 O O . MET A 1 88 ? 11.400 -0.934 -13.607 1.00 96.56 88 MET A O 1
ATOM 704 N N . MET A 1 89 ? 12.711 -2.724 -13.989 1.00 91.81 89 MET A N 1
ATOM 705 C CA . MET A 1 89 ? 13.902 -1.954 -14.346 1.00 91.81 89 MET A CA 1
ATOM 706 C C . MET A 1 89 ? 13.827 -1.531 -15.816 1.00 91.81 89 MET A C 1
ATOM 708 O O . MET A 1 89 ? 12.923 -1.956 -16.526 1.00 91.81 89 MET A O 1
ATOM 712 N N . GLY A 1 90 ? 14.748 -0.668 -16.256 1.00 87.88 90 GLY A N 1
ATOM 713 C CA . GLY A 1 90 ? 14.833 -0.233 -17.655 1.00 87.88 90 GLY A CA 1
ATOM 714 C C . GLY A 1 90 ? 14.981 -1.393 -18.650 1.00 87.88 90 GLY A C 1
ATOM 715 O O . GLY A 1 90 ? 15.042 -2.562 -18.261 1.00 87.88 90 GLY A O 1
ATOM 716 N N . ALA A 1 91 ? 15.071 -1.058 -19.940 1.00 85.12 91 ALA A N 1
ATOM 717 C CA . ALA A 1 91 ? 15.236 -2.031 -21.019 1.00 85.12 91 ALA A CA 1
ATOM 718 C C . ALA A 1 91 ? 16.248 -3.142 -20.649 1.00 85.12 91 ALA A C 1
ATOM 720 O O . ALA A 1 91 ? 17.315 -2.836 -20.105 1.00 85.12 91 ALA A O 1
ATOM 721 N N . PRO A 1 92 ? 15.923 -4.425 -20.904 1.00 89.50 92 PRO A N 1
ATOM 722 C CA . PRO A 1 92 ? 14.916 -4.907 -21.863 1.00 89.50 92 PRO A CA 1
ATOM 723 C C . PRO A 1 92 ? 13.479 -5.090 -21.325 1.00 89.50 92 PRO A C 1
ATOM 725 O O . PRO A 1 92 ? 12.608 -5.538 -22.067 1.00 89.50 92 PRO A O 1
ATOM 728 N N . PHE A 1 93 ? 13.191 -4.721 -20.069 1.00 89.69 93 PHE A N 1
ATOM 729 C CA . PHE A 1 93 ? 11.857 -4.862 -19.453 1.00 89.69 93 PHE A CA 1
ATOM 730 C C . PHE A 1 93 ? 11.315 -6.303 -19.393 1.00 89.69 93 PHE A C 1
ATOM 732 O O . PHE A 1 93 ? 10.112 -6.533 -19.529 1.00 89.69 93 PHE A O 1
ATOM 739 N N . ASP A 1 94 ? 12.187 -7.302 -19.250 1.00 86.00 94 ASP A N 1
ATOM 740 C CA . ASP A 1 94 ? 11.794 -8.718 -19.308 1.00 86.00 94 ASP A CA 1
ATOM 741 C C . ASP A 1 94 ? 11.299 -9.278 -17.981 1.00 86.00 94 ASP A C 1
ATOM 743 O O . ASP A 1 94 ? 10.291 -9.981 -17.948 1.00 86.00 94 ASP A O 1
ATOM 747 N N . LEU A 1 95 ? 11.982 -8.951 -16.885 1.00 88.62 95 LEU A N 1
ATOM 748 C CA . LEU A 1 95 ? 11.626 -9.435 -15.561 1.00 88.62 95 LEU A CA 1
ATOM 749 C C . LEU A 1 95 ? 11.715 -8.311 -14.535 1.00 88.62 95 LEU A C 1
ATOM 751 O O . LEU A 1 95 ? 12.698 -7.568 -14.471 1.00 88.62 95 LEU A O 1
ATOM 755 N N . ALA A 1 96 ? 10.697 -8.234 -13.681 1.00 93.38 96 ALA A N 1
ATOM 756 C CA . ALA A 1 96 ? 10.723 -7.345 -12.537 1.00 93.38 96 ALA A CA 1
ATOM 757 C C . ALA A 1 96 ? 11.837 -7.761 -11.562 1.00 93.38 96 ALA A C 1
ATOM 759 O O . ALA A 1 96 ? 11.940 -8.915 -11.143 1.00 93.38 96 ALA A O 1
ATOM 760 N N . THR A 1 97 ? 12.661 -6.797 -11.166 1.00 96.19 97 THR A N 1
ATOM 761 C CA . THR A 1 97 ? 13.726 -7.009 -10.189 1.00 96.19 97 THR A CA 1
ATOM 762 C C . THR A 1 97 ? 13.144 -7.005 -8.783 1.00 96.19 97 THR A C 1
ATOM 764 O O . THR A 1 97 ? 12.378 -6.111 -8.418 1.00 96.19 97 THR A O 1
ATOM 767 N N . LYS A 1 98 ? 13.519 -8.002 -7.977 1.00 96.75 98 LYS A N 1
ATOM 768 C CA . LYS A 1 98 ? 13.172 -8.056 -6.555 1.00 96.75 98 LYS A CA 1
ATOM 769 C C . LYS A 1 98 ? 14.071 -7.099 -5.772 1.00 96.75 98 LYS A C 1
ATOM 771 O O . LYS A 1 98 ? 15.289 -7.253 -5.778 1.00 96.75 98 LYS A O 1
ATOM 776 N N . ILE A 1 99 ? 13.464 -6.168 -5.050 1.00 95.56 99 ILE A N 1
ATOM 777 C CA . ILE A 1 99 ? 14.128 -5.336 -4.050 1.00 95.56 99 ILE A CA 1
ATOM 778 C C . ILE A 1 99 ? 13.890 -5.973 -2.682 1.00 95.56 99 ILE A C 1
ATOM 780 O O . ILE A 1 99 ? 12.759 -6.323 -2.337 1.00 95.56 99 ILE A O 1
ATOM 784 N N . ASN A 1 100 ? 14.968 -6.143 -1.917 1.00 96.06 100 ASN A N 1
ATOM 785 C CA . ASN A 1 100 ? 14.923 -6.665 -0.559 1.00 96.06 100 ASN A CA 1
ATOM 786 C C . ASN A 1 100 ? 15.403 -5.589 0.413 1.00 96.06 100 ASN A C 1
ATOM 788 O O . ASN A 1 100 ? 16.561 -5.173 0.364 1.00 96.06 100 ASN A O 1
ATOM 792 N N . ARG A 1 101 ? 14.500 -5.140 1.273 1.00 93.25 101 ARG A N 1
ATOM 793 C CA . ARG A 1 101 ? 14.751 -4.190 2.352 1.00 93.25 101 ARG A CA 1
ATOM 794 C C . ARG A 1 101 ? 14.410 -4.854 3.686 1.00 93.25 101 ARG A C 1
ATOM 796 O O . ARG A 1 101 ? 13.703 -5.861 3.698 1.00 93.25 101 ARG A O 1
ATOM 803 N N . PRO A 1 102 ? 14.890 -4.324 4.818 1.00 94.38 102 PRO A N 1
ATOM 804 C CA . PRO A 1 102 ? 14.356 -4.717 6.113 1.00 94.38 102 PRO A CA 1
ATOM 805 C C . PRO A 1 102 ? 12.830 -4.510 6.147 1.00 94.38 102 PRO A C 1
ATOM 807 O O . PRO A 1 102 ? 12.353 -3.538 5.562 1.00 94.38 102 PRO A O 1
ATOM 810 N N . PRO A 1 103 ? 12.061 -5.390 6.809 1.00 95.00 103 PRO A N 1
ATOM 811 C CA . PRO A 1 103 ? 10.658 -5.124 7.093 1.00 95.00 103 PRO A CA 1
ATOM 812 C C . PRO A 1 103 ? 10.500 -3.797 7.835 1.00 95.00 103 PRO A C 1
ATOM 814 O O . PRO A 1 103 ? 11.243 -3.513 8.777 1.00 95.00 103 PRO A O 1
ATOM 817 N N . GLU A 1 104 ? 9.516 -3.006 7.427 1.00 94.19 104 GLU A N 1
ATOM 818 C CA . GLU A 1 104 ? 9.230 -1.701 8.017 1.00 94.19 104 GLU A CA 1
ATOM 819 C C . GLU A 1 104 ? 7.802 -1.689 8.578 1.00 94.19 104 GLU A C 1
ATOM 821 O O . GLU A 1 104 ? 6.887 -2.325 8.046 1.00 94.19 104 GLU A O 1
ATOM 826 N N . SER A 1 105 ? 7.614 -0.974 9.685 1.00 93.44 105 SER A N 1
ATOM 827 C CA . SER A 1 105 ? 6.322 -0.796 10.341 1.00 93.44 105 SER A CA 1
ATOM 828 C C . SER A 1 105 ? 6.236 0.604 10.925 1.00 93.44 105 SER A C 1
ATOM 830 O O . SER A 1 105 ? 7.225 1.144 11.424 1.00 93.44 105 SER A O 1
ATOM 832 N N . VAL A 1 106 ? 5.049 1.187 10.863 1.00 92.31 106 VAL A N 1
ATOM 833 C CA . VAL A 1 106 ? 4.779 2.543 11.319 1.00 92.31 106 VAL A CA 1
ATOM 834 C C . VAL A 1 106 ? 3.441 2.597 12.032 1.00 92.31 106 VAL A C 1
ATOM 836 O O . VAL A 1 106 ? 2.436 2.049 11.575 1.00 92.31 106 VAL A O 1
ATOM 839 N N . VAL A 1 107 ? 3.445 3.279 13.173 1.00 90.44 107 VAL A N 1
ATOM 840 C CA . VAL A 1 107 ? 2.242 3.539 13.956 1.00 90.44 107 VAL A CA 1
ATOM 841 C C . VAL A 1 107 ? 1.596 4.817 13.442 1.00 90.44 107 VAL A C 1
ATOM 843 O O . VAL A 1 107 ? 2.235 5.862 13.347 1.00 90.44 107 VAL A O 1
ATOM 846 N N . LEU A 1 108 ? 0.313 4.717 13.133 1.00 88.88 108 LEU A N 1
ATOM 847 C CA . LEU A 1 108 ? -0.531 5.785 12.637 1.00 88.88 108 LEU A CA 1
ATOM 848 C C . LEU A 1 108 ? -1.559 6.156 13.702 1.00 88.88 108 LEU A C 1
ATOM 850 O O . LEU A 1 108 ? -2.146 5.296 14.368 1.00 88.88 108 LEU A O 1
ATOM 854 N N . ARG A 1 109 ? -1.806 7.455 13.848 1.00 84.81 109 ARG A N 1
ATOM 855 C CA . ARG A 1 109 ? -2.807 7.970 14.775 1.00 84.81 109 ARG A CA 1
ATOM 856 C C . ARG A 1 109 ? -3.512 9.166 14.167 1.00 84.81 109 ARG A C 1
ATOM 858 O O . ARG A 1 109 ? -2.860 10.096 13.710 1.00 84.81 109 ARG A O 1
ATOM 865 N N . ALA A 1 110 ? -4.835 9.172 14.247 1.00 83.06 110 ALA A N 1
ATOM 866 C CA . ALA A 1 110 ? -5.638 10.333 13.894 1.00 83.06 110 ALA A CA 1
ATOM 867 C C . ALA A 1 110 ? -6.804 10.496 14.871 1.00 83.06 110 ALA A C 1
ATOM 869 O O . ALA A 1 110 ? -7.227 9.544 15.527 1.00 83.06 110 ALA A O 1
ATOM 870 N N . VAL A 1 111 ? -7.302 11.723 15.009 1.00 78.31 111 VAL A N 1
ATOM 871 C CA . VAL A 1 111 ? -8.424 12.044 15.901 1.00 78.31 111 VAL A CA 1
ATOM 872 C C . VAL A 1 111 ? -9.700 12.133 15.077 1.00 78.31 111 VAL A C 1
ATOM 874 O O . VAL A 1 111 ? -9.741 12.870 14.092 1.00 78.31 111 VAL A O 1
ATOM 877 N N . GLY A 1 112 ? -10.731 11.387 15.485 1.00 67.00 112 GLY A N 1
ATOM 878 C CA . GLY A 1 112 ? -12.028 11.362 14.814 1.00 67.00 112 GLY A CA 1
ATOM 879 C C . GLY A 1 112 ? -12.638 12.759 14.672 1.00 67.00 112 GLY A C 1
ATOM 880 O O . GLY A 1 112 ? -12.732 13.512 15.647 1.00 67.00 112 GLY A O 1
ATOM 881 N N . LYS A 1 113 ? -13.063 13.090 13.448 1.00 70.81 113 LYS A N 1
ATOM 882 C CA . LYS A 1 113 ? -13.796 14.312 13.085 1.00 70.81 113 LYS A CA 1
ATOM 883 C C . LYS A 1 113 ? -15.201 13.922 12.609 1.00 70.81 113 LYS A C 1
ATOM 885 O O . LYS A 1 113 ? -15.391 12.824 12.100 1.00 70.81 113 LYS A O 1
ATOM 890 N N . THR A 1 114 ? -16.185 14.805 12.762 1.00 54.06 114 THR A N 1
ATOM 891 C CA . THR A 1 114 ? -17.601 14.509 12.458 1.00 54.06 114 THR A CA 1
ATOM 892 C C . THR A 1 114 ? -17.948 14.429 10.978 1.00 54.06 114 THR A C 1
ATOM 894 O O . THR A 1 114 ? -18.969 13.838 10.645 1.00 54.06 114 THR A O 1
ATOM 897 N N . THR A 1 115 ? -17.161 15.044 10.094 1.00 58.22 115 THR A N 1
ATOM 898 C CA . THR A 1 115 ? -17.598 15.307 8.710 1.00 58.22 115 THR A CA 1
ATOM 899 C C . THR A 1 115 ? -16.527 15.094 7.641 1.00 58.22 115 THR A C 1
ATOM 901 O O . THR A 1 115 ? -16.777 15.394 6.478 1.00 58.22 115 THR A O 1
ATOM 904 N N . ALA A 1 116 ? -15.354 14.559 7.988 1.00 63.22 116 ALA A N 1
ATOM 905 C CA . ALA A 1 116 ? -14.280 14.309 7.027 1.00 63.22 116 ALA A CA 1
ATOM 906 C C . ALA A 1 116 ? -13.738 12.876 7.153 1.00 63.22 116 ALA A C 1
ATOM 908 O O . ALA A 1 116 ? -13.674 12.365 8.276 1.00 63.22 116 ALA A O 1
ATOM 909 N N . PRO A 1 117 ? -13.313 12.248 6.038 1.00 70.19 117 PRO A N 1
ATOM 910 C CA . PRO A 1 117 ? -12.553 11.007 6.078 1.00 70.19 117 PRO A CA 1
ATOM 911 C C . PRO A 1 117 ? -11.348 11.139 7.009 1.00 70.19 117 PRO A C 1
ATOM 913 O O . PRO A 1 117 ? -10.702 12.190 7.072 1.00 70.19 117 PRO A O 1
ATOM 916 N N . LEU A 1 118 ? -11.053 10.074 7.750 1.00 77.00 118 LEU A N 1
ATOM 917 C CA . LEU A 1 118 ? -9.956 10.094 8.702 1.00 77.00 118 LEU A CA 1
ATOM 918 C C . LEU A 1 118 ? -8.657 9.731 7.989 1.00 77.00 118 LEU A C 1
ATOM 920 O O . LEU A 1 118 ? -8.446 8.570 7.641 1.00 77.00 118 LEU A O 1
ATOM 924 N N . ILE A 1 119 ? -7.794 10.724 7.789 1.00 80.75 119 ILE A N 1
ATOM 925 C CA . ILE A 1 119 ? -6.477 10.532 7.180 1.00 80.75 119 ILE A CA 1
ATOM 926 C C . ILE A 1 119 ? -5.494 10.075 8.262 1.00 80.75 119 ILE A C 1
ATOM 928 O O . ILE A 1 119 ? -5.245 10.774 9.243 1.00 80.75 119 ILE A O 1
ATOM 932 N N . LEU A 1 120 ? -4.949 8.882 8.069 1.00 75.88 120 LEU A N 1
ATOM 933 C CA . LEU A 1 120 ? -3.864 8.264 8.815 1.00 75.88 120 LEU A CA 1
ATOM 934 C C . LEU A 1 120 ? -2.601 8.366 7.949 1.00 75.88 120 LEU A C 1
ATOM 936 O O . LEU A 1 120 ? -2.351 7.528 7.080 1.00 75.88 120 LEU A O 1
ATOM 940 N N . GLY A 1 121 ? -1.835 9.436 8.155 1.00 70.19 121 GLY A N 1
ATOM 941 C CA . GLY A 1 121 ? -0.632 9.745 7.383 1.00 70.19 121 GLY A CA 1
ATOM 942 C C . GLY A 1 121 ? 0.618 9.899 8.247 1.00 70.19 121 GLY A C 1
ATOM 943 O O . GLY A 1 121 ? 0.567 9.846 9.475 1.00 70.19 121 GLY A O 1
ATOM 944 N N . PHE A 1 122 ? 1.748 10.120 7.581 1.00 67.88 122 PHE A N 1
ATOM 945 C CA . PHE A 1 122 ? 3.075 10.266 8.189 1.00 67.88 122 PHE A CA 1
ATOM 946 C C . PHE A 1 122 ? 3.406 11.701 8.607 1.00 67.88 122 PHE A C 1
ATOM 948 O O . PHE A 1 122 ? 4.557 12.134 8.511 1.00 67.88 122 PHE A O 1
ATOM 955 N N . GLU A 1 123 ? 2.408 12.461 9.058 1.00 61.41 123 GLU A N 1
ATOM 956 C CA . GLU A 1 123 ? 2.626 13.846 9.469 1.00 61.41 123 GLU A CA 1
ATOM 957 C C . GLU A 1 123 ? 3.668 13.901 10.599 1.00 61.41 123 GLU A C 1
ATOM 959 O O . GLU A 1 123 ? 3.502 13.293 11.657 1.00 61.41 123 GLU A O 1
ATOM 964 N N . ASN A 1 124 ? 4.746 14.656 10.371 1.00 60.53 124 ASN A N 1
ATOM 965 C CA . ASN A 1 124 ? 5.854 14.877 11.310 1.00 60.53 124 ASN A CA 1
ATOM 966 C C . ASN A 1 124 ? 6.786 13.678 11.567 1.00 60.53 124 ASN A C 1
ATOM 968 O O . ASN A 1 124 ? 7.540 13.696 12.545 1.00 60.53 124 ASN A O 1
ATOM 972 N N . LEU A 1 125 ? 6.803 12.654 10.706 1.00 67.00 125 LEU A N 1
ATOM 973 C CA . LEU A 1 125 ? 7.863 11.646 10.779 1.00 67.00 125 LEU A CA 1
ATOM 974 C C . LEU A 1 125 ? 9.183 12.212 10.237 1.00 67.00 125 LEU A C 1
ATOM 976 O O . LEU A 1 125 ? 9.242 12.802 9.162 1.00 67.00 125 LEU A O 1
ATOM 980 N N . ARG A 1 126 ? 10.273 12.011 10.990 1.00 69.19 126 ARG A N 1
ATOM 981 C CA . ARG A 1 126 ? 11.636 12.417 10.588 1.00 69.19 126 ARG A CA 1
ATOM 982 C C . ARG A 1 126 ? 12.176 11.599 9.405 1.00 69.19 126 ARG A C 1
ATOM 984 O O . ARG A 1 126 ? 13.144 12.008 8.771 1.00 69.19 126 ARG A O 1
ATOM 991 N N . TYR A 1 127 ? 11.559 10.453 9.141 1.00 74.94 127 TYR A N 1
ATOM 992 C CA . TYR A 1 127 ? 11.864 9.541 8.046 1.00 74.94 127 TYR A CA 1
ATOM 993 C C . TYR A 1 127 ? 10.573 9.231 7.297 1.00 74.94 127 TYR A C 1
ATOM 995 O O . TYR A 1 127 ? 9.501 9.265 7.891 1.00 74.94 127 TYR A O 1
ATOM 1003 N N . THR A 1 128 ? 10.702 8.913 6.019 1.00 84.94 128 THR A N 1
ATOM 1004 C CA . THR A 1 128 ? 9.651 8.550 5.064 1.00 84.94 128 THR A CA 1
ATOM 1005 C C . THR A 1 128 ? 9.552 7.023 5.014 1.00 84.94 128 THR A C 1
ATOM 1007 O O . THR A 1 128 ? 10.349 6.379 4.324 1.00 84.94 128 THR A O 1
ATOM 1010 N N . PRO A 1 129 ? 8.640 6.400 5.789 1.00 89.50 129 PRO A N 1
ATOM 1011 C CA . PRO A 1 129 ? 8.531 4.948 5.821 1.00 89.50 129 PRO A CA 1
ATOM 1012 C C . PRO A 1 129 ? 8.218 4.416 4.425 1.00 89.50 129 PRO A C 1
ATOM 1014 O O . PRO A 1 129 ? 7.468 5.038 3.670 1.00 89.50 129 PRO A O 1
ATOM 1017 N N . PHE A 1 130 ? 8.774 3.252 4.100 1.00 94.25 130 PHE A N 1
ATOM 1018 C CA . PHE A 1 130 ? 8.599 2.556 2.824 1.00 94.25 130 PHE A CA 1
ATOM 1019 C C . PHE A 1 130 ? 9.197 3.271 1.604 1.00 94.25 130 PHE A C 1
ATOM 1021 O O . PHE A 1 130 ? 9.039 2.792 0.477 1.00 94.25 130 PHE A O 1
ATOM 1028 N N . GLU A 1 131 ? 9.910 4.385 1.793 1.00 94.25 131 GLU A N 1
ATOM 1029 C CA . GLU A 1 131 ? 10.561 5.084 0.691 1.00 94.25 131 GLU A CA 1
ATOM 1030 C C . GLU A 1 131 ? 11.564 4.171 -0.028 1.00 94.25 131 GLU A C 1
ATOM 1032 O O . GLU A 1 131 ? 12.424 3.516 0.572 1.00 94.25 131 GLU A O 1
ATOM 1037 N N . GLY A 1 132 ? 11.473 4.152 -1.357 1.00 94.50 132 GLY A N 1
ATOM 1038 C CA . GLY A 1 132 ? 12.326 3.340 -2.215 1.00 94.50 132 GLY A CA 1
ATOM 1039 C C . GLY A 1 132 ? 11.892 1.877 -2.323 1.00 94.50 132 GLY A C 1
ATOM 1040 O O . GLY A 1 132 ? 12.557 1.114 -3.023 1.00 94.50 132 GLY A O 1
ATOM 1041 N N . CYS A 1 133 ? 10.792 1.468 -1.684 1.00 96.56 133 CYS A N 1
ATOM 1042 C CA . CYS A 1 133 ? 10.123 0.214 -2.022 1.00 96.56 133 CYS A CA 1
ATOM 1043 C C . CYS A 1 133 ? 9.518 0.296 -3.430 1.00 96.56 133 CYS A C 1
ATOM 1045 O O . CYS A 1 133 ? 9.055 1.349 -3.869 1.00 96.56 133 CYS A O 1
ATOM 1047 N N . GLY A 1 134 ? 9.489 -0.831 -4.136 1.00 97.62 134 GLY A N 1
ATOM 1048 C CA . GLY A 1 134 ? 8.680 -0.970 -5.339 1.00 97.62 134 GLY A CA 1
ATOM 1049 C C . GLY A 1 134 ? 7.188 -0.955 -5.020 1.00 97.62 134 GLY A C 1
ATOM 1050 O O . GLY A 1 134 ? 6.769 -1.366 -3.939 1.00 97.62 134 GLY A O 1
ATOM 1051 N N . VAL A 1 135 ? 6.383 -0.508 -5.982 1.00 97.62 135 VAL A N 1
ATOM 1052 C CA . VAL A 1 135 ? 4.919 -0.448 -5.832 1.00 97.62 135 VAL A CA 1
ATOM 1053 C C . VAL A 1 135 ? 4.239 -1.823 -5.862 1.00 97.62 135 VAL A C 1
ATOM 1055 O O . VAL A 1 135 ? 3.096 -1.938 -5.438 1.00 97.62 135 VAL A O 1
ATOM 1058 N N . ASP A 1 136 ? 4.920 -2.868 -6.343 1.00 97.94 136 ASP A N 1
ATOM 1059 C CA . ASP A 1 136 ? 4.470 -4.262 -6.242 1.00 97.94 136 ASP A CA 1
ATOM 1060 C C . ASP A 1 136 ? 5.014 -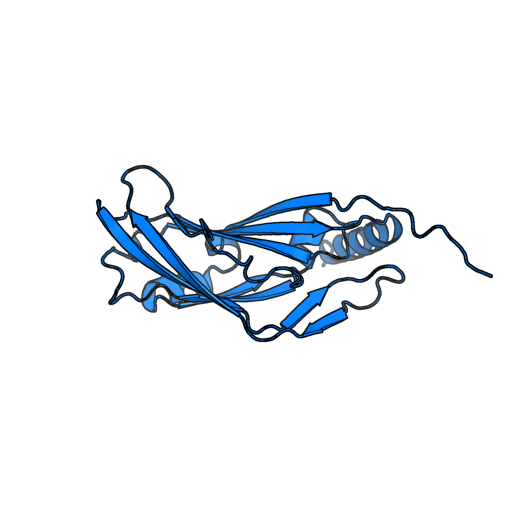4.863 -4.944 1.00 97.94 136 ASP A C 1
ATOM 1062 O O . ASP A 1 136 ? 6.213 -5.126 -4.831 1.00 97.94 136 ASP A O 1
ATOM 1066 N N . THR A 1 137 ? 4.162 -4.986 -3.929 1.00 97.75 137 THR A N 1
ATOM 1067 C CA . THR A 1 137 ? 4.551 -5.395 -2.572 1.00 97.75 137 THR A CA 1
ATOM 1068 C C . THR A 1 137 ? 3.327 -5.836 -1.765 1.00 97.75 137 THR A C 1
ATOM 1070 O O . THR A 1 137 ? 2.183 -5.589 -2.143 1.00 97.75 137 THR A O 1
ATOM 1073 N N . THR A 1 138 ? 3.562 -6.490 -0.630 1.00 97.75 138 THR A N 1
ATOM 1074 C CA . THR A 1 138 ? 2.530 -6.858 0.347 1.00 97.75 138 THR A CA 1
ATOM 1075 C C . THR A 1 138 ? 2.515 -5.909 1.537 1.00 97.75 138 THR A C 1
ATOM 1077 O O . THR A 1 138 ? 3.574 -5.483 2.006 1.00 97.75 138 THR A O 1
ATOM 1080 N N . TRP A 1 139 ? 1.319 -5.667 2.058 1.00 98.25 139 TRP A N 1
ATOM 1081 C CA . TRP A 1 139 ? 1.018 -4.774 3.165 1.00 98.25 139 TRP A CA 1
ATOM 1082 C C . TRP A 1 139 ? 0.183 -5.484 4.224 1.00 98.25 139 TRP A C 1
ATOM 1084 O O . TRP A 1 139 ? -0.596 -6.396 3.930 1.00 98.25 139 TRP A O 1
ATOM 1094 N N . ARG A 1 140 ? 0.312 -5.013 5.461 1.00 98.25 140 ARG A N 1
ATOM 1095 C CA . ARG A 1 140 ? -0.544 -5.390 6.581 1.00 98.25 140 ARG A CA 1
ATOM 1096 C C . ARG A 1 140 ? -0.946 -4.137 7.343 1.00 98.25 140 ARG A C 1
ATOM 1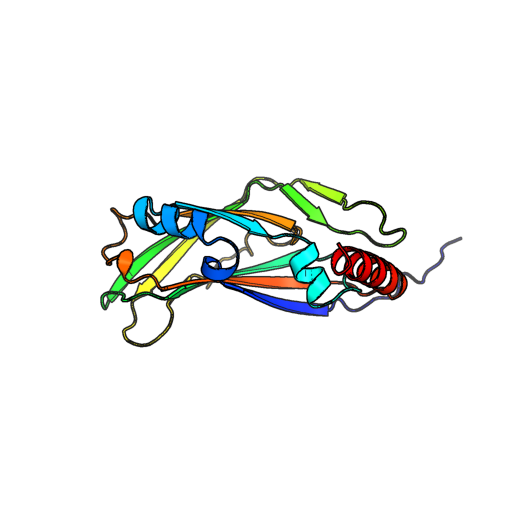098 O O . ARG A 1 140 ? -0.089 -3.456 7.908 1.00 98.25 140 ARG A O 1
ATOM 1105 N N . LEU A 1 141 ? -2.245 -3.856 7.334 1.00 97.69 141 LEU A N 1
ATOM 1106 C CA . LEU A 1 141 ? -2.886 -2.813 8.122 1.00 97.69 141 LEU A CA 1
ATOM 1107 C C . LEU A 1 141 ? -3.554 -3.451 9.341 1.00 97.69 141 LEU A C 1
ATOM 1109 O O . LEU A 1 141 ? -4.385 -4.349 9.215 1.00 97.69 141 LEU A O 1
ATOM 1113 N N . GLU A 1 142 ? -3.216 -2.957 10.522 1.00 97.56 142 GLU A N 1
ATOM 1114 C CA . GLU A 1 142 ? -3.818 -3.374 11.782 1.00 97.56 142 GLU A CA 1
ATOM 1115 C C . GLU A 1 142 ? -4.535 -2.194 12.418 1.00 97.56 142 GLU A C 1
ATOM 1117 O O . GLU A 1 142 ? -3.943 -1.145 12.637 1.00 97.56 142 GLU A O 1
ATOM 1122 N N . MET A 1 143 ? -5.801 -2.379 12.758 1.00 95.56 143 MET A N 1
ATOM 1123 C CA . MET A 1 143 ? -6.614 -1.468 13.550 1.00 95.56 143 MET A CA 1
ATOM 1124 C C . MET A 1 143 ? -7.225 -2.287 14.692 1.00 95.56 143 MET A C 1
ATOM 1126 O O . MET A 1 143 ? -8.306 -2.852 14.512 1.00 95.56 143 MET A O 1
ATOM 1130 N N . PRO A 1 144 ? -6.555 -2.393 15.855 1.00 93.62 144 PRO A N 1
ATOM 1131 C CA . PRO A 1 144 ? -7.003 -3.247 16.955 1.00 93.62 144 PRO A CA 1
ATOM 1132 C C . PRO A 1 144 ? -8.366 -2.817 17.513 1.00 93.62 144 PRO A C 1
ATOM 1134 O O . PRO A 1 144 ? -8.539 -1.676 17.948 1.00 93.62 144 PRO A O 1
ATOM 1137 N N . LYS A 1 145 ? -9.338 -3.739 17.536 1.00 92.62 145 LYS A N 1
ATOM 1138 C CA . LYS A 1 145 ? -10.724 -3.455 17.961 1.00 92.62 145 LYS A CA 1
ATOM 1139 C C . LYS A 1 145 ? -10.844 -3.097 19.446 1.00 92.62 145 LYS A C 1
ATOM 1141 O O . LYS A 1 145 ? -11.743 -2.362 19.831 1.00 92.62 145 LYS A O 1
ATOM 1146 N N . ASP A 1 146 ? -9.932 -3.585 20.284 1.00 91.31 146 ASP A N 1
ATOM 1147 C CA . ASP A 1 146 ? -9.887 -3.285 21.720 1.00 91.31 146 ASP A CA 1
ATOM 1148 C C . ASP A 1 146 ? -9.328 -1.881 22.021 1.00 91.31 146 ASP A C 1
ATOM 1150 O O . ASP A 1 146 ? -9.603 -1.322 23.083 1.00 91.31 146 ASP A O 1
ATOM 1154 N N . LYS A 1 147 ? -8.550 -1.304 21.093 1.00 89.25 147 LYS A N 1
ATOM 1155 C CA . LYS A 1 147 ? -7.980 0.052 21.201 1.00 89.25 147 LYS A CA 1
ATOM 1156 C C . LYS A 1 147 ? -8.781 1.113 20.454 1.00 89.25 147 LYS A C 1
ATOM 1158 O O . LYS A 1 147 ? -8.639 2.299 20.756 1.00 89.25 147 LYS A O 1
ATOM 1163 N N . ASN A 1 148 ? -9.601 0.699 19.492 1.00 90.62 148 ASN A N 1
ATOM 1164 C CA . ASN A 1 148 ? -10.410 1.575 18.657 1.00 90.62 148 ASN A CA 1
ATOM 1165 C C . ASN A 1 148 ? -11.891 1.455 19.019 1.00 90.62 148 ASN A C 1
ATOM 1167 O O . ASN A 1 148 ? -12.579 0.525 18.612 1.00 90.62 148 ASN A O 1
ATOM 1171 N N . HIS A 1 149 ? -12.397 2.436 19.762 1.00 86.25 149 HIS A N 1
ATOM 1172 C CA . HIS A 1 149 ? -13.780 2.456 20.241 1.00 86.25 149 HIS A CA 1
ATOM 1173 C C . HIS A 1 149 ? -14.746 3.062 19.212 1.00 86.25 149 HIS A C 1
ATOM 1175 O O . HIS A 1 149 ? -15.374 4.080 19.490 1.00 86.25 149 HIS A O 1
ATOM 1181 N N . PHE A 1 150 ? -14.850 2.472 18.023 1.00 88.88 150 PHE A N 1
ATOM 1182 C CA . PHE A 1 150 ? -15.883 2.806 17.037 1.00 88.88 150 PHE A CA 1
ATOM 1183 C C . PHE A 1 150 ? -16.516 1.528 16.483 1.00 88.88 150 PHE A C 1
ATOM 1185 O O . PHE A 1 150 ? -15.963 0.438 16.630 1.00 88.88 150 PHE A O 1
ATOM 1192 N N . ASP A 1 151 ? -17.688 1.664 15.874 1.00 90.56 151 ASP A N 1
ATOM 1193 C CA . ASP A 1 151 ? -18.374 0.538 15.256 1.00 90.56 151 ASP A CA 1
ATOM 1194 C C . ASP A 1 151 ? -17.751 0.222 13.888 1.00 90.56 151 ASP A C 1
ATOM 1196 O O . ASP A 1 151 ? -17.863 1.010 12.944 1.00 90.56 151 ASP A O 1
ATOM 1200 N N . TYR A 1 152 ? -17.086 -0.931 13.792 1.00 93.31 152 TYR A N 1
ATOM 1201 C CA . TYR A 1 152 ? -16.437 -1.390 12.562 1.00 93.31 152 TYR A CA 1
ATOM 1202 C C . TYR A 1 152 ? -17.451 -1.677 11.453 1.00 93.31 152 TYR A C 1
ATOM 1204 O O . TYR A 1 152 ? -17.094 -1.538 10.290 1.00 93.31 152 TYR A O 1
ATOM 1212 N N . ASP A 1 153 ? -18.713 -1.975 11.771 1.00 91.75 153 ASP A N 1
ATOM 1213 C CA . ASP A 1 153 ? -19.745 -2.200 10.750 1.00 91.75 153 ASP A CA 1
ATOM 1214 C C . ASP A 1 153 ? -20.109 -0.900 10.008 1.00 91.75 153 ASP A C 1
ATOM 1216 O O . ASP A 1 153 ? -20.715 -0.923 8.938 1.00 91.75 153 ASP A O 1
ATOM 1220 N N . THR A 1 154 ? -19.692 0.256 10.537 1.00 92.75 154 THR A N 1
ATOM 1221 C CA . THR A 1 154 ? -19.830 1.556 9.862 1.00 92.75 154 THR A CA 1
ATOM 1222 C C . THR A 1 154 ? -18.697 1.862 8.884 1.00 92.75 154 THR A C 1
ATOM 1224 O O . THR A 1 154 ? -18.740 2.907 8.232 1.00 92.75 154 THR A O 1
ATOM 1227 N N . LEU A 1 155 ? -17.681 0.998 8.798 1.00 93.44 155 LEU A N 1
ATOM 1228 C CA . LEU A 1 155 ? -16.519 1.181 7.937 1.00 93.44 155 LEU A CA 1
ATOM 1229 C C . LEU A 1 155 ? -16.898 0.862 6.485 1.00 93.44 155 LEU A C 1
ATOM 1231 O O . LEU A 1 155 ? -17.080 -0.296 6.116 1.00 93.44 155 LEU A O 1
ATOM 1235 N N . SER A 1 156 ? -1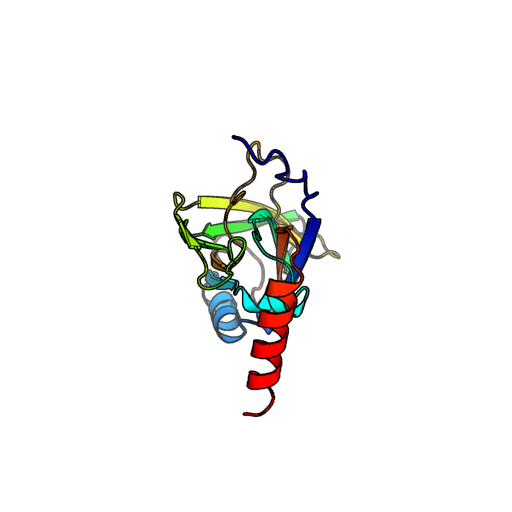7.024 1.903 5.661 1.00 93.69 156 SER A N 1
ATOM 1236 C CA . SER A 1 156 ? -17.434 1.783 4.258 1.00 93.69 156 SER A CA 1
ATOM 1237 C C . SER A 1 156 ? -16.258 1.533 3.318 1.00 93.69 156 SER A C 1
ATOM 1239 O O . SER A 1 156 ? -16.400 0.804 2.337 1.00 93.69 156 SER A O 1
ATOM 1241 N N . ASP A 1 157 ? -15.097 2.126 3.606 1.00 95.69 157 ASP A N 1
ATOM 1242 C CA . ASP A 1 157 ? -13.891 1.929 2.803 1.00 95.69 157 ASP A CA 1
ATOM 1243 C C . ASP A 1 157 ? -12.605 2.225 3.584 1.00 95.69 157 ASP A C 1
ATOM 1245 O O . ASP A 1 157 ? -12.579 3.018 4.534 1.00 95.69 157 ASP A O 1
ATOM 1249 N N . VAL A 1 158 ? -11.520 1.610 3.124 1.00 96.19 158 VAL A N 1
ATOM 1250 C CA . VAL A 1 158 ? -10.147 2.011 3.416 1.00 96.19 158 VAL A CA 1
ATOM 1251 C C . VAL A 1 158 ? -9.494 2.371 2.089 1.00 96.19 158 VAL A C 1
ATOM 1253 O O . VAL A 1 158 ? -9.271 1.513 1.238 1.00 96.19 158 VAL A O 1
ATOM 1256 N N . LEU A 1 159 ? -9.150 3.644 1.927 1.00 97.06 159 LEU A N 1
ATOM 1257 C CA . LEU A 1 159 ? -8.400 4.121 0.776 1.00 97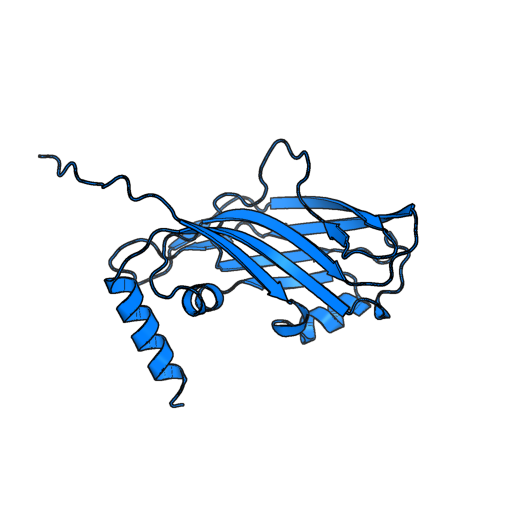.06 159 LEU A CA 1
ATOM 1258 C C . LEU A 1 159 ? -6.908 4.064 1.089 1.00 97.06 159 LEU A C 1
ATOM 1260 O O . LEU A 1 159 ? -6.455 4.647 2.075 1.00 97.06 159 LEU A O 1
ATOM 1264 N N . PHE A 1 160 ? -6.146 3.390 0.237 1.00 97.25 160 PHE A N 1
ATOM 1265 C CA . PHE A 1 160 ? -4.692 3.377 0.289 1.00 97.25 160 PHE A CA 1
ATOM 1266 C C . PHE A 1 160 ? -4.128 4.255 -0.821 1.00 97.25 160 PHE A C 1
ATOM 1268 O O . PHE A 1 160 ? -4.281 3.940 -2.002 1.00 97.25 160 PHE A O 1
ATOM 1275 N N . THR A 1 161 ? -3.493 5.359 -0.444 1.00 96.94 161 THR A N 1
ATOM 1276 C CA . THR A 1 161 ? -2.865 6.290 -1.381 1.00 96.94 161 THR A CA 1
ATOM 1277 C C . THR A 1 161 ? -1.361 6.081 -1.378 1.00 96.94 161 THR A C 1
ATOM 1279 O O . THR A 1 161 ? -0.736 6.015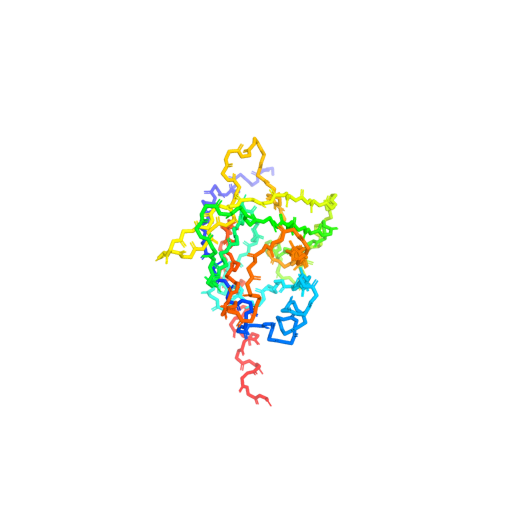 -0.323 1.00 96.94 161 THR A O 1
ATOM 1282 N N . ILE A 1 162 ? -0.781 5.975 -2.569 1.00 96.94 162 ILE A N 1
ATOM 1283 C CA . ILE A 1 162 ? 0.650 5.782 -2.780 1.00 96.94 162 ILE A CA 1
ATOM 1284 C C . ILE A 1 162 ? 1.155 6.937 -3.630 1.00 96.94 162 ILE A C 1
ATOM 1286 O O . ILE A 1 162 ? 0.718 7.106 -4.772 1.00 96.94 162 ILE A O 1
ATOM 1290 N N . HIS A 1 163 ? 2.118 7.676 -3.094 1.00 96.50 163 HIS A N 1
ATOM 1291 C CA . HIS A 1 163 ? 2.905 8.636 -3.851 1.00 96.50 163 HIS A CA 1
ATOM 1292 C C . HIS A 1 163 ? 4.177 7.933 -4.310 1.00 96.50 163 HIS A C 1
ATOM 1294 O O . HIS A 1 163 ? 4.909 7.346 -3.510 1.00 96.50 163 HIS A O 1
ATOM 1300 N N . TYR A 1 164 ? 4.445 7.941 -5.609 1.00 97.44 164 TYR A N 1
ATOM 1301 C CA . TYR A 1 164 ? 5.590 7.243 -6.179 1.00 97.44 164 TYR A CA 1
ATOM 1302 C C . TYR A 1 164 ? 6.237 8.042 -7.303 1.00 97.44 164 TYR A C 1
ATOM 1304 O O . TYR A 1 164 ? 5.641 8.931 -7.908 1.00 97.44 164 TYR A O 1
ATOM 1312 N N . THR A 1 165 ? 7.492 7.703 -7.580 1.00 97.88 165 THR A N 1
ATOM 1313 C CA . THR A 1 165 ? 8.223 8.212 -8.739 1.00 97.88 165 THR A CA 1
ATOM 1314 C C . THR A 1 165 ? 8.301 7.163 -9.827 1.00 97.88 165 THR A C 1
ATOM 1316 O O . THR A 1 165 ? 8.389 5.979 -9.514 1.00 97.88 165 THR A O 1
ATOM 1319 N N . ALA A 1 166 ? 8.313 7.585 -11.088 1.00 97.56 166 ALA A N 1
ATOM 1320 C CA . ALA A 1 166 ? 8.507 6.696 -12.228 1.00 97.56 166 ALA A CA 1
ATOM 1321 C C . ALA A 1 166 ? 9.335 7.354 -13.338 1.00 97.56 166 ALA A C 1
ATOM 1323 O O . ALA A 1 166 ? 9.376 8.579 -13.473 1.00 97.56 166 ALA A O 1
ATOM 1324 N N . LEU A 1 167 ? 9.969 6.520 -14.155 1.00 96.56 167 LEU A N 1
ATOM 1325 C CA . LEU A 1 167 ? 10.509 6.891 -15.460 1.00 96.56 167 LEU A CA 1
ATOM 1326 C C . LEU A 1 167 ? 9.549 6.416 -16.554 1.00 96.56 167 LEU A C 1
ATOM 1328 O O . LEU A 1 167 ? 8.670 5.598 -16.294 1.00 96.56 167 LEU A O 1
ATOM 1332 N N . GLU A 1 168 ? 9.703 6.924 -17.772 1.00 94.50 168 GLU A N 1
ATOM 1333 C CA . GLU A 1 168 ? 8.850 6.563 -18.905 1.00 94.50 168 GLU A CA 1
ATOM 1334 C C . GLU A 1 168 ? 9.674 6.036 -20.075 1.00 94.50 168 GLU A C 1
ATOM 1336 O O . GLU A 1 168 ? 10.717 6.598 -20.398 1.00 94.50 168 GLU A O 1
ATOM 1341 N N . ASP A 1 169 ? 9.178 4.975 -20.710 1.00 94.88 169 ASP A N 1
ATOM 1342 C CA . ASP A 1 169 ? 9.770 4.381 -21.903 1.00 94.88 169 ASP A CA 1
ATOM 1343 C C . ASP A 1 169 ? 8.680 3.939 -22.895 1.00 94.88 169 ASP A C 1
ATOM 1345 O O . ASP A 1 169 ? 7.668 3.331 -22.524 1.00 94.88 169 ASP A O 1
ATOM 1349 N N . CYS A 1 170 ? 8.866 4.260 -24.178 1.00 93.25 170 CYS A N 1
ATOM 1350 C CA . CYS A 1 170 ? 7.896 3.942 -25.226 1.00 93.25 170 CYS A CA 1
ATOM 1351 C C . CYS A 1 170 ? 7.906 2.460 -25.638 1.00 93.25 170 CYS A C 1
ATOM 1353 O O . CYS A 1 170 ? 6.858 1.930 -26.010 1.00 93.25 170 CYS A O 1
ATOM 1355 N N . GLY A 1 171 ? 9.048 1.776 -25.535 1.00 93.00 171 GLY A N 1
ATOM 1356 C CA . GLY A 1 171 ? 9.168 0.341 -25.775 1.00 93.00 171 GLY A CA 1
ATOM 1357 C C . GLY A 1 171 ? 8.466 -0.463 -24.686 1.00 93.00 171 GLY A C 1
ATOM 1358 O O . GLY A 1 171 ? 7.692 -1.373 -24.994 1.00 93.00 171 GLY A O 1
ATOM 1359 N N . TYR A 1 172 ? 8.638 -0.070 -23.419 1.00 94.25 172 TYR A N 1
ATOM 1360 C CA . TYR A 1 172 ? 7.873 -0.661 -22.320 1.00 94.25 172 TYR A CA 1
ATOM 1361 C C . TYR A 1 172 ? 6.370 -0.438 -22.500 1.00 94.25 172 TYR A C 1
ATOM 1363 O O . TYR A 1 172 ? 5.594 -1.387 -22.387 1.00 94.25 172 TYR A O 1
ATOM 1371 N N . ARG A 1 173 ? 5.962 0.778 -22.897 1.00 95.31 173 ARG A N 1
ATOM 1372 C CA . ARG A 1 173 ? 4.557 1.087 -23.202 1.00 95.31 173 ARG A CA 1
ATOM 1373 C C . ARG A 1 173 ? 3.963 0.124 -24.223 1.00 95.31 173 ARG A C 1
ATOM 1375 O O . ARG A 1 173 ? 2.871 -0.395 -24.002 1.00 95.31 173 ARG A O 1
ATOM 1382 N N . ALA A 1 174 ? 4.664 -0.107 -25.331 1.00 94.38 174 ALA A N 1
ATOM 1383 C CA . ALA A 1 174 ? 4.205 -1.022 -26.371 1.00 94.38 174 ALA A CA 1
ATOM 1384 C C . ALA A 1 174 ? 4.063 -2.459 -25.841 1.00 94.38 174 ALA A C 1
ATOM 1386 O O . ALA A 1 174 ? 3.053 -3.110 -26.109 1.00 94.38 174 ALA A O 1
ATOM 1387 N N . LYS A 1 175 ? 5.026 -2.928 -25.034 1.00 92.94 175 LYS A N 1
ATOM 1388 C CA . LYS A 1 175 ? 4.999 -4.261 -24.412 1.00 92.94 175 LYS A CA 1
ATOM 1389 C C . LYS A 1 175 ? 3.792 -4.442 -23.488 1.00 92.94 175 LYS A C 1
ATOM 1391 O O . LYS A 1 175 ? 3.096 -5.449 -23.583 1.00 92.94 175 LYS A O 1
ATOM 1396 N N . VAL A 1 176 ? 3.522 -3.460 -22.629 1.00 94.06 176 VAL A N 1
ATOM 1397 C CA . VAL A 1 176 ? 2.391 -3.497 -21.694 1.00 94.06 176 VAL A CA 1
ATOM 1398 C C . VAL A 1 176 ? 1.053 -3.472 -22.432 1.00 94.06 176 VAL A C 1
ATOM 1400 O O . VAL A 1 176 ? 0.181 -4.280 -22.126 1.00 94.06 176 VAL A O 1
ATOM 1403 N N . LEU A 1 177 ? 0.890 -2.594 -23.427 1.00 94.19 177 LEU A N 1
ATOM 1404 C CA . LEU A 1 177 ? -0.348 -2.521 -24.213 1.00 94.19 177 LEU A CA 1
ATOM 1405 C C . LEU A 1 177 ? -0.620 -3.821 -24.983 1.00 94.19 177 LEU A C 1
ATOM 1407 O O . LEU A 1 177 ? -1.756 -4.290 -24.997 1.00 94.19 177 LEU A O 1
ATOM 1411 N N . ALA A 1 178 ? 0.415 -4.433 -25.566 1.00 92.56 178 ALA A N 1
ATOM 1412 C CA . ALA A 1 178 ? 0.287 -5.728 -26.231 1.00 92.56 178 ALA A CA 1
ATOM 1413 C C . ALA A 1 178 ? -0.148 -6.835 -25.254 1.00 92.56 178 ALA A C 1
ATOM 1415 O O . ALA A 1 178 ? -1.016 -7.638 -25.586 1.00 92.56 178 ALA A O 1
ATOM 1416 N N . ALA A 1 179 ? 0.406 -6.850 -24.037 1.00 88.94 179 ALA A N 1
ATOM 1417 C CA . ALA A 1 179 ? 0.024 -7.811 -23.004 1.00 88.94 179 ALA A CA 1
ATOM 1418 C C . ALA A 1 179 ? -1.405 -7.589 -22.470 1.00 88.94 179 ALA A C 1
ATOM 1420 O O . ALA A 1 179 ? -2.066 -8.546 -22.081 1.00 88.94 179 ALA A O 1
ATOM 1421 N N . MET A 1 180 ? -1.897 -6.345 -22.441 1.00 85.94 180 MET A N 1
ATOM 1422 C CA . MET A 1 180 ? -3.271 -6.042 -22.020 1.00 85.94 180 MET A CA 1
ATOM 1423 C C . MET A 1 180 ? -4.305 -6.488 -23.053 1.00 85.94 180 MET A C 1
ATOM 1425 O O . MET A 1 180 ? -5.270 -7.141 -22.670 1.00 85.94 180 MET A O 1
ATOM 1429 N N . GLY A 1 181 ? -4.081 -6.200 -24.340 1.00 78.44 181 GLY A N 1
ATOM 1430 C CA . GLY A 1 181 ? -5.015 -6.585 -25.406 1.00 78.44 181 GLY A CA 1
ATOM 1431 C C . GLY A 1 181 ? -5.215 -8.100 -25.524 1.00 78.44 181 GLY A C 1
ATOM 1432 O O . GLY A 1 181 ? -6.307 -8.554 -25.829 1.00 78.44 181 GLY A O 1
ATOM 1433 N N . GLN A 1 182 ? -4.194 -8.895 -25.195 1.00 70.69 182 GLN A N 1
ATOM 1434 C CA . GLN A 1 182 ? -4.292 -10.361 -25.181 1.00 70.69 182 GLN A CA 1
ATOM 1435 C C . GLN A 1 182 ? -5.150 -10.915 -24.031 1.00 70.69 182 GLN A C 1
ATOM 1437 O O . GLN A 1 182 ? -5.644 -12.033 -24.133 1.00 70.69 182 GLN A O 1
ATOM 1442 N N . ASN A 1 183 ? -5.330 -10.160 -22.942 1.00 61.00 183 ASN A N 1
ATOM 1443 C CA . ASN A 1 183 ? -6.106 -10.597 -21.777 1.00 61.00 183 ASN A CA 1
ATOM 1444 C C . ASN A 1 183 ? -7.597 -10.225 -21.864 1.00 61.00 183 ASN A C 1
ATOM 1446 O O . ASN A 1 183 ? -8.363 -10.652 -21.007 1.00 61.00 183 ASN A O 1
ATOM 1450 N N . GLU A 1 184 ? -8.009 -9.412 -22.843 1.00 54.59 184 GLU A N 1
ATOM 1451 C CA . GLU A 1 184 ? -9.416 -9.023 -23.046 1.00 54.59 184 GLU A CA 1
ATOM 1452 C C . GLU A 1 184 ? -10.156 -9.949 -24.034 1.00 54.59 184 GLU A C 1
ATOM 1454 O O . GLU A 1 184 ? -11.382 -9.917 -24.103 1.00 54.59 184 GLU A O 1
ATOM 1459 N N . GLU A 1 185 ? -9.429 -10.797 -24.770 1.00 46.91 185 GLU A N 1
ATOM 1460 C CA . GLU A 1 185 ? -9.974 -11.720 -25.781 1.00 46.91 185 GLU A CA 1
ATOM 1461 C C . GLU A 1 185 ? -10.146 -13.176 -25.284 1.00 46.91 185 GLU A C 1
ATOM 1463 O O . GLU A 1 185 ? -10.460 -14.061 -26.083 1.00 46.91 185 GLU A O 1
ATOM 1468 N N . GLY A 1 186 ? -9.961 -13.442 -23.983 1.00 37.12 186 GLY A N 1
ATOM 1469 C CA . GLY A 1 186 ? -10.103 -14.771 -23.361 1.00 37.12 186 GLY A CA 1
ATOM 1470 C C . GLY A 1 186 ? -11.001 -14.764 -22.134 1.00 37.12 186 GLY A C 1
ATOM 1471 O O . GLY A 1 186 ? -11.699 -15.783 -21.930 1.00 37.12 186 GLY A O 1
#